Protein AF-A0AAV0IN76-F1 (afdb_monomer_lite)

Structure (mmCIF, N/CA/C/O backbone):
data_AF-A0AAV0IN76-F1
#
_entry.id   AF-A0AAV0IN76-F1
#
loop_
_atom_site.group_PDB
_atom_site.id
_atom_site.type_symbol
_atom_site.label_atom_id
_atom_site.label_alt_id
_atom_site.label_comp_id
_atom_site.label_asym_id
_atom_site.label_entity_id
_atom_site.label_seq_id
_atom_site.pdbx_PDB_ins_code
_atom_site.Cartn_x
_atom_site.Cartn_y
_atom_site.Cartn_z
_atom_site.occupancy
_atom_site.B_iso_or_equiv
_atom_site.auth_seq_id
_atom_site.auth_comp_id
_atom_site.auth_asym_id
_atom_site.auth_atom_id
_atom_site.pdbx_PDB_model_num
ATOM 1 N N . MET A 1 1 ? -46.481 -20.010 16.482 1.00 30.55 1 MET A N 1
ATOM 2 C CA . MET A 1 1 ? -46.962 -19.742 17.851 1.00 30.55 1 MET A CA 1
ATOM 3 C C . MET A 1 1 ? -46.309 -18.432 18.246 1.00 30.55 1 MET A C 1
ATOM 5 O O . MET A 1 1 ? -45.089 -18.358 18.225 1.00 30.55 1 MET A O 1
ATOM 9 N N . GLU A 1 2 ? -47.118 -17.384 18.354 1.00 28.52 2 GLU A N 1
ATOM 10 C CA . GLU A 1 2 ? -46.698 -15.980 18.422 1.00 28.52 2 GLU A CA 1
ATOM 11 C C . GLU A 1 2 ? -45.968 -15.682 19.738 1.00 28.52 2 GLU A C 1
ATOM 13 O O . GLU A 1 2 ? -46.457 -16.026 20.814 1.00 28.52 2 GLU A O 1
ATOM 18 N N . ALA A 1 3 ? -44.794 -15.053 19.652 1.00 28.95 3 ALA A N 1
ATOM 19 C CA . ALA A 1 3 ? -44.093 -14.533 20.817 1.00 28.95 3 ALA A CA 1
ATOM 20 C C . ALA A 1 3 ? -44.745 -13.203 21.227 1.00 28.95 3 ALA A C 1
ATOM 22 O O . ALA A 1 3 ? -44.627 -12.198 20.527 1.00 28.95 3 ALA A O 1
ATOM 23 N N . PHE A 1 4 ? -45.461 -13.228 22.351 1.00 30.02 4 PHE A N 1
ATOM 24 C CA . PHE A 1 4 ? -45.986 -12.047 23.029 1.00 30.02 4 PHE A CA 1
ATOM 25 C C . PHE A 1 4 ? -44.822 -11.211 23.575 1.00 30.02 4 PHE A C 1
ATOM 27 O O . PHE A 1 4 ? -44.157 -11.620 24.525 1.00 30.02 4 PHE A O 1
ATOM 34 N N . TRP A 1 5 ? -44.601 -10.030 23.003 1.00 34.09 5 TRP A N 1
ATOM 35 C CA . TRP A 1 5 ? -43.808 -8.979 23.633 1.00 34.09 5 TRP A CA 1
ATOM 36 C C . TRP A 1 5 ? -44.750 -8.126 24.485 1.00 34.09 5 TRP A C 1
ATOM 38 O O . TRP A 1 5 ? -45.697 -7.538 23.967 1.00 34.09 5 TRP A O 1
ATOM 48 N N . SER A 1 6 ? -44.537 -8.098 25.801 1.00 31.20 6 SER A N 1
ATOM 49 C CA . SER A 1 6 ? -45.240 -7.181 26.699 1.00 31.20 6 SER A CA 1
ATOM 50 C C . SER A 1 6 ? -44.710 -5.761 26.494 1.00 31.20 6 SER A C 1
ATOM 52 O O . SER A 1 6 ? -43.519 -5.516 26.681 1.00 31.20 6 SER A O 1
ATOM 54 N N . GLU A 1 7 ? -45.592 -4.834 26.121 1.00 37.47 7 GLU A N 1
ATOM 55 C CA . GLU A 1 7 ? -45.293 -3.405 26.002 1.00 37.47 7 GLU A CA 1
ATOM 56 C C . GLU A 1 7 ? -45.061 -2.781 27.388 1.00 37.47 7 GLU A C 1
ATOM 58 O O . GLU A 1 7 ? -46.003 -2.398 28.081 1.00 37.47 7 GLU A O 1
ATOM 63 N N . GLU A 1 8 ? -43.797 -2.633 27.786 1.00 39.56 8 GLU A N 1
ATOM 64 C CA . GLU A 1 8 ? -43.400 -1.603 28.747 1.00 39.56 8 GLU A CA 1
ATOM 65 C C . GLU A 1 8 ? -42.873 -0.381 27.986 1.00 39.56 8 GLU A C 1
ATOM 67 O O . GLU A 1 8 ? -41.968 -0.457 27.157 1.00 39.56 8 GLU A O 1
ATOM 72 N N . SER A 1 9 ? -43.501 0.762 28.257 1.00 44.84 9 SER A N 1
ATOM 73 C CA . SER A 1 9 ? -43.267 2.065 27.634 1.00 44.84 9 SER A CA 1
ATOM 74 C C . SER A 1 9 ? -41.841 2.586 27.888 1.00 44.84 9 SER A C 1
ATOM 76 O O . SER A 1 9 ? -41.602 3.353 28.823 1.00 44.84 9 SER A O 1
ATOM 78 N N . THR A 1 10 ? -40.897 2.248 27.013 1.00 43.47 10 THR A N 1
ATOM 79 C CA . THR A 1 10 ? -39.633 2.982 26.843 1.00 43.47 10 THR A CA 1
ATOM 80 C C . THR A 1 10 ? -39.818 4.066 25.785 1.00 43.47 10 THR A C 1
ATOM 82 O O . THR A 1 10 ? -40.339 3.774 24.712 1.00 43.47 10 THR A O 1
ATOM 85 N N . MET A 1 11 ? -39.400 5.308 26.068 1.00 43.19 11 MET A N 1
ATOM 86 C CA . MET A 1 11 ? -39.425 6.421 25.107 1.00 43.19 11 MET A CA 1
ATOM 87 C C . MET A 1 11 ? -38.859 5.976 23.749 1.00 43.19 11 MET A C 1
ATOM 89 O O . MET A 1 11 ? -37.666 5.710 23.625 1.00 43.19 11 MET A O 1
ATOM 93 N N . GLY A 1 12 ? -39.744 5.832 22.759 1.00 42.03 12 GLY A N 1
ATOM 94 C CA . GLY A 1 12 ? -39.443 5.155 21.504 1.00 42.03 12 GLY A CA 1
ATOM 95 C C . GLY A 1 12 ? -38.444 5.930 20.653 1.00 42.03 12 GLY A C 1
ATOM 96 O O . GLY A 1 12 ? -38.744 7.018 20.164 1.00 42.03 12 GLY A O 1
ATOM 97 N N . LEU A 1 13 ? -37.271 5.337 20.437 1.00 49.94 13 LEU A N 1
ATOM 98 C CA . LEU A 1 13 ? -36.417 5.651 19.296 1.00 49.94 13 LEU A CA 1
ATOM 99 C C . LEU A 1 13 ? -37.248 5.480 18.015 1.00 49.94 13 LEU A C 1
ATOM 101 O O . LEU A 1 13 ? -37.736 4.386 17.733 1.00 49.94 13 LEU A O 1
ATOM 105 N N . GLN A 1 14 ? -37.417 6.548 17.232 1.00 50.94 14 GLN A N 1
ATOM 106 C CA . GLN A 1 14 ? -37.968 6.424 15.883 1.00 50.94 14 GLN A CA 1
ATOM 107 C C . GLN A 1 14 ? -36.916 5.768 14.984 1.00 50.94 14 GLN A C 1
ATOM 109 O O . GLN A 1 14 ? -35.905 6.381 14.646 1.00 50.94 14 GLN A O 1
ATOM 114 N N . ILE A 1 15 ? -37.149 4.513 14.603 1.00 65.75 15 ILE A N 1
ATOM 115 C CA . ILE A 1 15 ? -36.321 3.806 13.622 1.00 65.75 15 ILE A CA 1
ATOM 116 C C . ILE A 1 15 ? -36.584 4.441 12.248 1.00 65.75 15 ILE A C 1
ATOM 118 O O . ILE A 1 15 ? -37.670 4.309 11.692 1.00 65.75 15 ILE A O 1
ATOM 122 N N . GLY A 1 16 ? -35.603 5.184 11.727 1.00 64.75 16 GLY A N 1
ATOM 123 C CA . GLY A 1 16 ? -35.732 6.011 10.519 1.00 64.75 16 GLY A CA 1
ATOM 124 C C . GLY A 1 16 ? -35.545 5.289 9.178 1.00 64.75 16 GLY A C 1
ATOM 125 O O . GLY A 1 16 ? -35.430 5.958 8.154 1.00 64.75 16 GLY A O 1
ATOM 126 N N . GLY A 1 17 ? -35.481 3.956 9.155 1.00 71.44 17 GLY A N 1
ATOM 127 C CA . GLY A 1 17 ? -35.305 3.180 7.926 1.00 71.44 17 GLY A CA 1
ATOM 128 C C . GLY A 1 17 ? -35.369 1.671 8.155 1.00 71.44 17 GLY A C 1
ATOM 129 O O . GLY A 1 17 ? -35.147 1.196 9.266 1.00 71.44 17 GLY A O 1
ATOM 130 N N . GLU A 1 18 ? -35.668 0.924 7.095 1.00 82.06 18 GLU A N 1
ATOM 131 C CA . GLU A 1 18 ? -35.684 -0.541 7.084 1.00 82.06 18 GLU A CA 1
ATOM 132 C C . GLU A 1 18 ? -34.513 -1.041 6.226 1.00 82.06 18 GLU A C 1
ATOM 134 O O . GLU A 1 18 ? -34.310 -0.561 5.109 1.00 82.06 18 GLU A O 1
ATOM 139 N N . ILE A 1 19 ? -33.711 -1.970 6.756 1.00 89.12 19 ILE A N 1
ATOM 140 C CA . ILE A 1 19 ? -32.648 -2.626 5.984 1.00 89.12 19 ILE A CA 1
ATOM 141 C C . ILE A 1 19 ? -33.274 -3.825 5.279 1.00 89.12 19 ILE A C 1
ATOM 143 O O . ILE A 1 19 ? -33.835 -4.706 5.929 1.00 89.12 19 ILE A O 1
ATOM 147 N N . GLU A 1 20 ? -33.163 -3.864 3.954 1.00 93.81 20 GLU A N 1
ATOM 148 C CA . GLU A 1 20 ? -33.700 -4.963 3.157 1.00 93.81 20 GLU A CA 1
ATOM 149 C C . GLU A 1 20 ? -33.034 -6.294 3.544 1.00 93.81 20 GLU A C 1
ATOM 151 O O . GLU A 1 20 ? -31.812 -6.374 3.708 1.00 93.81 20 GLU A O 1
ATOM 156 N N . LYS A 1 21 ? -33.844 -7.348 3.673 1.00 94.94 21 LYS A N 1
ATOM 157 C CA . LYS A 1 21 ? -33.399 -8.712 3.964 1.00 94.94 21 LYS A CA 1
ATOM 158 C C . LYS A 1 21 ? -33.690 -9.611 2.767 1.00 94.94 21 LYS A C 1
ATOM 160 O O . LYS A 1 21 ? -34.834 -9.686 2.327 1.00 94.94 21 LYS A O 1
ATOM 165 N N . VAL A 1 22 ? -32.665 -10.281 2.246 1.00 96.44 22 VAL A N 1
ATOM 166 C CA . VAL A 1 22 ? -32.731 -11.051 0.994 1.00 96.44 22 VAL A CA 1
ATOM 167 C C . VAL A 1 22 ? -32.133 -12.442 1.191 1.00 96.44 22 VAL A C 1
ATOM 169 O O . VAL A 1 22 ? -31.092 -12.594 1.828 1.00 96.44 22 VAL A O 1
ATOM 172 N N . ASP A 1 23 ? -32.773 -13.459 0.613 1.00 96.38 23 ASP A N 1
ATOM 173 C CA . ASP A 1 23 ? -32.200 -14.802 0.509 1.00 96.38 23 ASP A CA 1
ATOM 174 C C . ASP A 1 23 ? -31.055 -14.799 -0.510 1.00 96.38 23 ASP A C 1
ATOM 176 O O . ASP A 1 23 ? -31.267 -14.631 -1.712 1.00 96.38 23 ASP A O 1
ATOM 180 N N . GLY A 1 24 ? -29.828 -14.975 -0.028 1.00 94.75 24 GLY A N 1
ATOM 181 C CA . GLY A 1 24 ? -28.634 -14.956 -0.859 1.00 94.75 24 GLY A CA 1
ATOM 182 C C . GLY A 1 24 ? -28.560 -16.125 -1.840 1.00 94.75 24 GLY A C 1
ATOM 183 O O . GLY A 1 24 ? -27.883 -15.999 -2.854 1.00 94.75 24 GLY A O 1
ATOM 184 N N . ASN A 1 25 ? -29.303 -17.218 -1.622 1.00 95.00 25 ASN A N 1
ATOM 185 C CA . ASN A 1 25 ? -29.418 -18.292 -2.618 1.00 95.00 25 ASN A CA 1
ATOM 186 C C . ASN A 1 25 ? -30.222 -17.868 -3.857 1.00 95.00 25 ASN A C 1
ATOM 188 O O . ASN A 1 25 ? -30.144 -18.520 -4.898 1.00 95.00 25 ASN A O 1
ATOM 192 N N . GLN A 1 26 ? -30.999 -16.789 -3.748 1.00 96.06 26 GLN A N 1
ATOM 193 C CA . GLN A 1 26 ? -31.819 -16.230 -4.824 1.00 96.06 26 GLN A CA 1
ATOM 194 C C . GLN A 1 26 ? -31.227 -14.938 -5.403 1.00 96.06 26 GLN A C 1
ATOM 196 O O . GLN A 1 26 ? -31.826 -14.354 -6.302 1.00 96.06 26 GLN A O 1
ATOM 201 N N . LEU A 1 27 ? -30.071 -14.489 -4.901 1.00 95.88 27 LEU A N 1
ATOM 202 C CA . LEU A 1 27 ? -29.413 -13.253 -5.314 1.00 95.88 27 LEU A CA 1
ATOM 203 C C . LEU A 1 27 ? -28.121 -13.578 -6.066 1.00 95.88 27 LEU A C 1
ATOM 205 O O . LEU A 1 27 ? -27.171 -14.109 -5.489 1.00 95.88 27 LEU A O 1
ATOM 209 N N . SER A 1 28 ? -28.049 -13.233 -7.351 1.00 96.44 28 SER A N 1
ATOM 210 C CA . SER A 1 28 ? -26.796 -13.382 -8.092 1.00 96.44 28 SER A CA 1
ATOM 211 C C . SER A 1 28 ? -25.753 -12.348 -7.649 1.00 96.44 28 SER A C 1
ATOM 213 O O . SER A 1 28 ? -26.083 -11.252 -7.191 1.00 96.44 28 SER A O 1
ATOM 215 N N . TYR A 1 29 ? -24.467 -12.664 -7.836 1.00 93.19 29 TYR A N 1
ATOM 216 C CA . TYR A 1 29 ? -23.378 -11.731 -7.520 1.00 93.19 29 TYR A CA 1
ATOM 217 C C . TYR A 1 29 ? -23.506 -10.396 -8.272 1.00 93.19 29 TYR A C 1
ATOM 219 O O . TYR A 1 29 ? -23.268 -9.343 -7.687 1.00 93.19 29 TYR A O 1
ATOM 227 N N . ASN A 1 30 ? -23.914 -10.426 -9.546 1.00 95.75 30 ASN A N 1
ATOM 228 C CA . ASN A 1 30 ? -24.085 -9.210 -10.346 1.00 95.75 30 ASN A CA 1
ATOM 229 C C . ASN A 1 30 ? -25.217 -8.334 -9.796 1.00 95.75 30 ASN A C 1
ATOM 231 O O . ASN A 1 30 ? -25.031 -7.132 -9.630 1.00 95.75 30 ASN A O 1
ATOM 235 N N . GLU A 1 31 ? -26.355 -8.933 -9.435 1.00 96.88 31 GLU A N 1
ATOM 236 C CA . GLU A 1 31 ? -27.455 -8.200 -8.797 1.00 96.88 31 GLU A CA 1
ATOM 237 C C . GLU A 1 31 ? -27.029 -7.614 -7.450 1.00 96.88 31 GLU A C 1
ATOM 239 O O . GLU A 1 31 ? -27.343 -6.461 -7.153 1.00 96.88 31 GLU A O 1
ATOM 244 N N . PHE A 1 32 ? -26.270 -8.369 -6.648 1.00 96.31 32 PHE A N 1
ATOM 245 C CA . PHE A 1 32 ? -25.704 -7.864 -5.400 1.00 96.31 32 PHE A CA 1
ATOM 246 C C . PHE A 1 32 ? -24.779 -6.660 -5.641 1.00 96.31 32 PHE A C 1
ATOM 248 O O . PHE A 1 32 ? -24.902 -5.628 -4.971 1.00 96.31 32 PHE A O 1
ATOM 255 N N . ALA A 1 33 ? -23.875 -6.779 -6.617 1.00 93.19 33 ALA A N 1
ATOM 256 C CA . ALA A 1 33 ? -22.903 -5.751 -6.950 1.00 93.19 33 ALA A CA 1
ATOM 257 C C . ALA A 1 33 ? -23.584 -4.456 -7.422 1.00 93.19 33 ALA A C 1
ATOM 259 O O . ALA A 1 33 ? -23.239 -3.370 -6.959 1.00 93.19 33 ALA A O 1
ATOM 260 N N . GLU A 1 34 ? -24.586 -4.558 -8.293 1.00 93.81 34 GLU A N 1
ATOM 261 C CA . GLU A 1 34 ? -25.297 -3.404 -8.851 1.00 93.81 34 GLU A CA 1
ATOM 262 C C . GLU A 1 34 ? -26.276 -2.760 -7.857 1.00 93.81 34 GLU A C 1
ATOM 264 O O . GLU A 1 34 ? -26.402 -1.530 -7.806 1.00 93.81 34 GLU A O 1
ATOM 269 N N . LYS A 1 35 ? -26.996 -3.569 -7.067 1.00 94.44 35 LYS A N 1
ATOM 270 C CA . LYS A 1 35 ? -28.055 -3.077 -6.174 1.00 94.44 35 LYS A CA 1
ATOM 271 C C . LYS A 1 35 ? -27.512 -2.554 -4.846 1.00 94.44 35 LYS A C 1
ATOM 273 O O . LYS A 1 35 ? -28.038 -1.550 -4.364 1.00 94.44 35 LYS A O 1
ATOM 278 N N . TYR A 1 36 ? -26.481 -3.191 -4.286 1.00 93.38 36 TYR A N 1
ATOM 279 C CA . TYR A 1 36 ? -25.986 -2.888 -2.938 1.00 93.38 36 TYR A CA 1
ATOM 280 C C . TYR A 1 36 ? -24.558 -2.351 -2.940 1.00 93.38 36 TYR A C 1
ATOM 282 O O . TYR A 1 36 ? -24.332 -1.256 -2.427 1.00 93.38 36 TYR A O 1
ATOM 290 N N . LEU A 1 37 ? -23.606 -3.064 -3.553 1.00 89.38 37 LEU A N 1
ATOM 291 C CA . LEU A 1 37 ? -22.183 -2.710 -3.460 1.00 89.38 37 LEU A CA 1
ATOM 292 C C . LEU A 1 37 ? -21.873 -1.369 -4.141 1.00 89.38 37 LEU A C 1
ATOM 294 O O . LEU A 1 37 ? -21.322 -0.471 -3.512 1.00 89.38 37 LEU A O 1
ATOM 298 N N . ALA A 1 38 ? -22.277 -1.202 -5.402 1.00 82.50 38 ALA A N 1
ATOM 299 C CA . ALA A 1 38 ? -22.022 0.010 -6.182 1.00 82.50 38 ALA A CA 1
ATOM 300 C C . ALA A 1 38 ? -22.727 1.250 -5.610 1.00 82.50 38 ALA A C 1
ATOM 302 O O . ALA A 1 38 ? -22.258 2.371 -5.792 1.00 82.50 38 ALA A O 1
ATOM 303 N N . LYS A 1 39 ? -23.854 1.052 -4.917 1.00 88.94 39 LYS A N 1
ATOM 304 C CA . LYS A 1 39 ? -24.647 2.128 -4.303 1.00 88.94 39 LYS A CA 1
ATOM 305 C C . LYS A 1 39 ? -24.296 2.376 -2.838 1.00 88.94 39 LYS A C 1
ATOM 307 O O . LYS A 1 39 ? -24.823 3.317 -2.253 1.00 88.94 39 LYS A O 1
ATOM 312 N N . ASN A 1 40 ? -23.425 1.548 -2.262 1.00 86.94 40 ASN A N 1
ATOM 313 C CA . ASN A 1 40 ? -23.076 1.555 -0.847 1.00 86.94 40 ASN A CA 1
ATOM 314 C C . ASN A 1 40 ? -24.309 1.459 0.079 1.00 86.94 40 ASN A C 1
ATOM 316 O O . ASN A 1 40 ? -24.445 2.215 1.041 1.00 86.94 40 ASN A O 1
ATOM 320 N N . PHE A 1 41 ? -25.243 0.556 -0.241 1.00 89.38 41 PHE A N 1
ATOM 321 C CA . PHE A 1 41 ? -26.458 0.326 0.549 1.00 89.38 41 PHE A CA 1
ATOM 322 C C . PHE A 1 41 ? -26.353 -0.930 1.424 1.00 89.38 41 PHE A C 1
ATOM 324 O O . PHE A 1 41 ? -25.874 -1.962 0.948 1.00 89.38 41 PHE A O 1
ATOM 331 N N . PRO A 1 42 ? -26.831 -0.879 2.684 1.00 91.62 42 PRO A N 1
ATOM 332 C CA . PRO A 1 42 ? -26.834 -2.041 3.562 1.00 91.62 42 PRO A CA 1
ATOM 333 C C . PRO A 1 42 ? -27.885 -3.069 3.124 1.00 91.62 42 PRO A C 1
ATOM 335 O O . PRO A 1 42 ? -28.972 -2.713 2.669 1.00 91.62 42 PRO A O 1
ATOM 338 N N . VAL A 1 43 ? -27.572 -4.349 3.322 1.00 94.00 43 VAL A N 1
ATOM 339 C CA . VAL A 1 43 ? -28.480 -5.481 3.094 1.00 94.00 43 VAL A CA 1
ATOM 340 C C . VAL A 1 43 ? -28.178 -6.597 4.091 1.00 94.00 43 VAL A C 1
ATOM 342 O O . VAL A 1 43 ? -27.018 -6.833 4.431 1.00 94.00 43 VAL A O 1
ATOM 345 N N . VAL A 1 44 ? -29.214 -7.292 4.561 1.00 94.31 44 VAL A N 1
ATOM 346 C CA . VAL A 1 44 ? -29.081 -8.516 5.362 1.00 94.31 44 VAL A CA 1
ATOM 347 C C . VAL A 1 44 ? -29.251 -9.724 4.446 1.00 94.31 44 VAL A C 1
ATOM 349 O O . VAL A 1 44 ? -30.339 -9.956 3.922 1.00 94.31 44 VAL A O 1
ATOM 352 N N . LEU A 1 45 ? -28.190 -10.511 4.268 1.00 94.94 45 LEU A N 1
ATOM 353 C CA . LEU A 1 45 ? -28.239 -11.752 3.490 1.00 94.94 45 LEU A CA 1
ATOM 354 C C . LEU A 1 45 ? -28.582 -12.948 4.387 1.00 94.94 45 LEU A C 1
ATOM 356 O O . LEU A 1 45 ? -27.992 -13.121 5.453 1.00 94.94 45 LEU A O 1
ATOM 360 N N . THR A 1 46 ? -29.515 -13.786 3.942 1.00 93.88 46 THR A N 1
ATOM 361 C CA . THR A 1 46 ? -29.851 -15.078 4.569 1.00 93.88 46 THR A CA 1
ATOM 362 C C . THR A 1 46 ? -29.555 -16.254 3.643 1.00 93.88 46 THR A C 1
ATOM 364 O O . THR A 1 46 ? -29.208 -16.050 2.485 1.00 93.88 46 THR A O 1
ATOM 367 N N . GLY A 1 47 ? -29.676 -17.489 4.136 1.00 92.81 47 GLY A N 1
ATOM 368 C CA . GLY A 1 47 ? -29.651 -18.706 3.315 1.00 92.81 47 GLY A CA 1
ATOM 369 C C . GLY A 1 47 ? -28.261 -19.199 2.900 1.00 92.81 47 GLY A C 1
ATOM 370 O O . GLY A 1 47 ? -28.083 -20.387 2.656 1.00 92.81 47 GLY A O 1
ATOM 371 N N . LEU A 1 48 ? -27.254 -18.322 2.842 1.00 93.00 48 LEU A N 1
ATOM 372 C CA . LEU A 1 48 ? -25.901 -18.683 2.388 1.00 93.00 48 LEU A CA 1
ATOM 373 C C . LEU A 1 48 ? -25.076 -19.445 3.435 1.00 93.00 48 LEU A C 1
ATOM 375 O O . LEU A 1 48 ? -24.124 -20.142 3.084 1.00 93.00 48 LEU A O 1
ATOM 379 N N . MET A 1 49 ? -25.397 -19.276 4.719 1.00 91.06 49 MET A N 1
ATOM 380 C CA . MET A 1 49 ? -24.604 -19.809 5.832 1.00 91.06 49 MET A CA 1
ATOM 381 C C . MET A 1 49 ? -25.293 -20.963 6.568 1.00 91.06 49 MET A C 1
ATOM 383 O O . MET A 1 49 ? -24.724 -21.485 7.520 1.00 91.06 49 MET A O 1
ATOM 387 N N . ASP A 1 50 ? -26.482 -21.393 6.137 1.00 88.81 50 ASP A N 1
ATOM 388 C CA . ASP A 1 50 ? -27.323 -22.354 6.871 1.00 88.81 50 ASP A CA 1
ATOM 389 C C . ASP A 1 50 ? -26.609 -23.698 7.128 1.00 88.81 50 ASP A C 1
ATOM 391 O O . ASP A 1 50 ? -26.801 -24.349 8.159 1.00 88.81 50 ASP A O 1
ATOM 395 N N . ASP A 1 51 ? -25.714 -24.091 6.218 1.00 90.38 51 ASP A N 1
ATOM 396 C CA . ASP A 1 51 ? -24.925 -25.318 6.334 1.00 90.38 51 ASP A CA 1
ATOM 397 C C . ASP A 1 51 ? -23.626 -25.170 7.135 1.00 90.38 51 ASP A C 1
ATOM 399 O O . ASP A 1 51 ? -22.959 -26.174 7.419 1.00 90.38 51 ASP A O 1
ATOM 403 N N . TRP A 1 52 ? -23.254 -23.952 7.536 1.00 90.62 52 TRP A N 1
ATOM 404 C CA . TRP A 1 52 ? -22.023 -23.712 8.279 1.00 90.62 52 TRP A CA 1
ATOM 405 C C . TRP A 1 52 ? -22.076 -24.407 9.637 1.00 90.62 52 TRP A C 1
ATOM 407 O O . TRP A 1 52 ? -23.064 -24.343 10.370 1.00 90.62 52 TRP A O 1
ATOM 417 N N . ARG A 1 53 ? -20.956 -25.025 10.029 1.00 89.94 53 ARG A N 1
ATOM 418 C CA . ARG A 1 53 ? -20.829 -25.635 11.363 1.00 89.94 53 ARG A CA 1
ATOM 419 C C . ARG A 1 53 ? -21.083 -24.623 12.477 1.00 89.94 53 ARG A C 1
ATOM 421 O O . ARG A 1 53 ? -21.633 -25.004 13.498 1.00 89.94 53 ARG A O 1
ATOM 428 N N . ALA A 1 54 ? -20.731 -23.352 12.273 1.00 88.94 54 ALA A N 1
ATOM 429 C CA . ALA A 1 54 ? -21.002 -22.273 13.221 1.00 88.94 54 ALA A CA 1
ATOM 430 C C . ALA A 1 54 ? -22.499 -22.144 13.553 1.00 88.94 54 ALA A C 1
ATOM 432 O O . ALA A 1 54 ? -22.857 -22.063 14.724 1.00 88.94 54 ALA A O 1
ATOM 433 N N . CYS A 1 55 ? -23.378 -22.238 12.551 1.00 89.75 55 CYS A N 1
ATOM 434 C CA . CYS A 1 55 ? -24.831 -22.166 12.731 1.00 89.75 55 CYS A CA 1
ATOM 435 C C . CYS A 1 55 ? -25.420 -23.380 13.470 1.00 89.75 55 CYS A C 1
ATOM 437 O O . CYS A 1 55 ? -26.557 -23.316 13.922 1.00 89.75 55 CYS A O 1
ATOM 439 N N . LYS A 1 56 ? -24.654 -24.472 13.605 1.00 88.56 56 LYS A N 1
ATOM 440 C CA . LYS A 1 56 ? -25.059 -25.707 14.303 1.00 88.56 56 LYS A CA 1
ATOM 441 C C . LYS A 1 56 ? -24.399 -25.848 15.676 1.00 88.56 56 LYS A C 1
ATOM 443 O O . LYS A 1 56 ? -25.015 -26.331 16.615 1.00 88.56 56 LYS A O 1
ATOM 448 N N . ASN A 1 57 ? -23.138 -25.439 15.787 1.00 91.81 57 ASN A N 1
ATOM 449 C CA . ASN A 1 57 ? -22.317 -25.650 16.974 1.00 91.81 57 ASN A CA 1
ATOM 450 C C . ASN A 1 57 ? -22.321 -24.441 17.912 1.00 91.81 57 ASN A C 1
ATOM 452 O O . ASN A 1 57 ? -22.246 -24.622 19.120 1.00 91.81 57 ASN A O 1
ATOM 456 N N . TRP A 1 58 ? -22.352 -23.215 17.377 1.00 92.00 58 TRP A N 1
ATOM 457 C CA . TRP A 1 58 ? -22.139 -21.990 18.165 1.00 92.00 58 TRP A CA 1
ATOM 458 C C . TRP A 1 58 ? -23.439 -21.328 18.611 1.00 92.00 58 TRP A C 1
ATOM 460 O O . TRP A 1 58 ? -23.397 -20.384 19.397 1.00 92.00 58 TRP A O 1
ATOM 470 N N . VAL A 1 59 ? -24.578 -21.810 18.118 1.00 92.50 59 VAL A N 1
ATOM 471 C CA . VAL A 1 59 ? -25.904 -21.251 18.379 1.00 92.50 59 VAL A CA 1
ATOM 472 C C . VAL A 1 59 ? -26.824 -22.372 18.864 1.00 92.50 59 VAL A C 1
ATOM 474 O O . VAL A 1 59 ? -26.744 -23.496 18.374 1.00 92.50 59 VAL A O 1
ATOM 477 N N . THR A 1 60 ? -27.656 -22.087 19.857 1.00 91.12 60 THR A N 1
ATOM 478 C CA . THR A 1 60 ? -28.703 -22.976 20.375 1.00 91.12 60 THR A CA 1
ATOM 479 C C . THR A 1 60 ? -29.989 -22.859 19.550 1.00 91.12 60 THR A C 1
ATOM 481 O O . THR A 1 60 ? -30.148 -21.940 18.749 1.00 91.12 60 THR A O 1
ATOM 484 N N . GLU A 1 61 ? -30.948 -23.767 19.755 1.00 88.00 61 GLU A N 1
ATOM 485 C CA . GLU A 1 61 ? -32.231 -23.752 19.025 1.00 88.00 61 GLU A CA 1
ATOM 486 C C . GLU A 1 61 ? -33.046 -22.459 19.231 1.00 88.00 61 GLU A C 1
ATOM 488 O O . GLU A 1 61 ? -33.813 -22.068 18.354 1.00 88.00 61 GLU A O 1
ATOM 493 N N . ASP A 1 62 ? -32.860 -21.760 20.356 1.00 88.94 62 ASP A N 1
ATOM 494 C CA . ASP A 1 62 ? -33.489 -20.466 20.656 1.00 88.94 62 ASP A CA 1
ATOM 495 C C . ASP A 1 62 ? -32.691 -19.252 20.136 1.00 88.94 62 ASP A C 1
ATOM 497 O O . ASP A 1 62 ? -33.026 -18.107 20.445 1.00 88.94 62 ASP A O 1
ATOM 501 N N . GLY A 1 63 ? -31.645 -19.482 19.336 1.00 86.88 63 GLY A N 1
ATOM 502 C CA . GLY A 1 63 ? -30.851 -18.431 18.698 1.00 86.88 63 GLY A CA 1
ATOM 503 C C . GLY A 1 63 ? -29.820 -17.768 19.614 1.00 86.88 63 GLY A C 1
ATOM 504 O O . GLY A 1 63 ? -29.273 -16.724 19.256 1.00 86.88 63 GLY A O 1
ATOM 505 N N . ARG A 1 64 ? -29.550 -18.338 20.794 1.00 89.75 64 ARG A N 1
ATOM 506 C CA . ARG A 1 64 ? -28.547 -17.825 21.738 1.00 89.75 64 ARG A CA 1
ATOM 507 C C . ARG A 1 64 ? -27.171 -18.448 21.488 1.00 89.75 64 ARG A C 1
ATOM 509 O O . ARG A 1 64 ? -27.074 -19.499 20.861 1.00 89.75 64 ARG A O 1
ATOM 516 N N . PRO A 1 65 ? -26.084 -17.835 21.981 1.00 91.25 65 PRO A N 1
ATOM 517 C CA . PRO A 1 65 ? -24.771 -18.465 21.938 1.00 91.25 65 PRO A CA 1
ATOM 518 C C . PRO A 1 65 ? -24.757 -19.801 22.697 1.00 91.25 65 PRO A C 1
ATOM 520 O O . PRO A 1 65 ? -25.187 -19.877 23.848 1.00 91.25 65 PRO A O 1
ATOM 523 N N . ASN A 1 66 ? -24.209 -20.846 22.080 1.00 93.94 66 ASN A N 1
ATOM 524 C CA . ASN A 1 66 ? -24.021 -22.152 22.707 1.00 93.94 66 ASN A CA 1
ATOM 525 C C . ASN A 1 66 ? -22.775 -22.147 23.608 1.00 93.94 66 ASN A C 1
ATOM 527 O O . ASN A 1 66 ? -21.691 -22.587 23.219 1.00 93.94 66 ASN A O 1
ATOM 531 N N . LEU A 1 67 ? -22.926 -21.620 24.823 1.00 93.06 67 LEU A N 1
ATOM 532 C CA . LEU A 1 67 ? -21.827 -21.494 25.786 1.00 93.06 67 LEU A CA 1
ATOM 533 C C . LEU A 1 67 ? -21.248 -22.847 26.216 1.00 93.06 67 LEU A C 1
ATOM 535 O O . LEU A 1 67 ? -20.055 -22.931 26.489 1.00 93.06 67 LEU A O 1
ATOM 539 N N . GLU A 1 68 ? -22.053 -23.911 26.235 1.00 92.75 68 GLU A N 1
ATOM 540 C CA . GLU A 1 68 ? -21.578 -25.262 26.553 1.00 92.75 68 GLU A CA 1
ATOM 541 C C . GLU A 1 68 ? -20.569 -25.755 25.512 1.00 92.75 68 GLU A C 1
ATOM 543 O O . GLU A 1 68 ? -19.513 -26.278 25.876 1.00 92.75 68 GLU A O 1
ATOM 548 N N . PHE A 1 69 ? -20.838 -25.521 24.222 1.00 93.12 69 PHE A N 1
ATOM 549 C CA . PHE A 1 69 ? -19.890 -25.840 23.156 1.00 93.12 69 PHE A CA 1
ATOM 550 C C . PHE A 1 69 ? -18.560 -25.105 23.358 1.00 93.12 69 PHE A C 1
ATOM 552 O O . PHE A 1 69 ? -17.501 -25.737 23.307 1.00 93.12 69 PHE A O 1
ATOM 559 N N . PHE A 1 70 ? -18.604 -23.796 23.628 1.00 91.69 70 PHE A N 1
ATOM 560 C CA . PHE A 1 70 ? -17.396 -22.994 23.834 1.00 91.69 70 PHE A CA 1
ATOM 561 C C . PHE A 1 70 ? -16.624 -23.407 25.087 1.00 91.69 70 PHE A C 1
ATOM 563 O O . PHE A 1 70 ? -15.407 -23.557 25.024 1.00 91.69 70 PHE A O 1
ATOM 570 N N . SER A 1 71 ? -17.318 -23.652 26.196 1.00 91.12 71 SER A N 1
ATOM 571 C CA . SER A 1 71 ? -16.692 -24.099 27.441 1.00 91.12 71 SER A CA 1
ATOM 572 C C . SER A 1 71 ? -16.046 -25.480 27.278 1.00 91.12 71 SER A C 1
ATOM 574 O O . SER A 1 71 ? -14.898 -25.683 27.655 1.00 91.12 71 SER A O 1
ATOM 576 N N . THR A 1 72 ? -16.719 -26.411 26.596 1.00 92.44 72 THR A N 1
ATOM 577 C CA . THR A 1 72 ? -16.202 -27.773 26.376 1.00 92.44 72 THR A CA 1
ATOM 578 C C . THR A 1 72 ? -14.936 -27.800 25.518 1.00 92.44 72 THR A C 1
ATOM 580 O O . THR A 1 72 ? -14.028 -28.583 25.785 1.00 92.44 72 THR A O 1
ATOM 583 N N . HIS A 1 73 ? -14.870 -26.972 24.473 1.00 90.25 73 HIS A N 1
ATOM 584 C CA . HIS A 1 73 ? -13.800 -27.060 23.471 1.00 90.25 73 HIS A CA 1
ATOM 585 C C . HIS A 1 73 ? -12.703 -26.005 23.650 1.00 90.25 73 HIS A C 1
ATOM 587 O O . HIS A 1 73 ? -11.584 -26.215 23.189 1.00 90.25 73 HIS A O 1
ATOM 593 N N . PHE A 1 74 ? -13.008 -24.878 24.298 1.00 91.12 74 PHE A N 1
ATOM 594 C CA . PHE A 1 74 ? -12.136 -23.703 24.322 1.00 91.12 74 PHE A CA 1
ATOM 595 C C . PHE A 1 74 ? -11.960 -23.082 25.709 1.00 91.12 74 PHE A C 1
ATOM 597 O O . PHE A 1 74 ? -11.374 -22.007 25.772 1.00 91.12 74 PHE A O 1
ATOM 604 N N . ALA A 1 75 ? -12.400 -23.732 26.796 1.00 92.50 75 ALA A N 1
ATOM 605 C CA . ALA A 1 75 ? -12.301 -23.224 28.173 1.00 92.50 75 ALA A CA 1
ATOM 606 C C . ALA A 1 75 ? -10.964 -22.536 28.494 1.00 92.50 75 ALA A C 1
ATOM 608 O O . ALA A 1 75 ? -10.967 -21.401 28.962 1.00 92.50 75 ALA A O 1
ATOM 609 N N . GLU A 1 76 ? -9.844 -23.194 28.182 1.00 92.31 76 GLU A N 1
ATOM 610 C CA . GLU A 1 76 ? -8.485 -22.732 28.503 1.00 92.31 76 GLU A CA 1
ATOM 611 C C . GLU A 1 76 ? -7.940 -21.665 27.540 1.00 92.31 76 GLU A C 1
ATOM 613 O O . GLU A 1 76 ? -6.845 -21.143 27.746 1.00 92.31 76 GLU A O 1
ATOM 618 N N . SER A 1 77 ? -8.671 -21.327 26.471 1.00 90.75 77 SER A N 1
ATOM 619 C CA . SER A 1 77 ? -8.226 -20.303 25.524 1.00 90.75 77 SER A CA 1
ATOM 620 C C . SER A 1 77 ? -8.154 -18.952 26.222 1.00 90.75 77 SER A C 1
ATOM 622 O O . SER A 1 77 ? -9.150 -18.457 26.749 1.00 90.75 77 SER A O 1
ATOM 624 N N . THR A 1 78 ? -6.974 -18.343 26.203 1.00 91.50 78 THR A N 1
ATOM 625 C CA . THR A 1 78 ? -6.769 -16.988 26.710 1.00 91.50 78 THR A CA 1
ATOM 626 C C . THR A 1 78 ? -7.312 -15.969 25.712 1.00 91.50 78 THR A C 1
ATOM 628 O O . THR A 1 78 ? -6.981 -16.005 24.525 1.00 91.50 78 THR A O 1
ATOM 631 N N . VAL A 1 79 ? -8.152 -15.059 26.196 1.00 90.62 79 VAL A N 1
ATOM 632 C CA . VAL A 1 79 ? -8.857 -14.054 25.404 1.00 90.62 79 VAL A CA 1
ATOM 633 C C . VAL A 1 79 ? -8.749 -12.669 26.031 1.00 90.62 79 VAL A C 1
ATOM 635 O O . VAL A 1 79 ? -8.581 -12.521 27.241 1.00 90.62 79 VAL A O 1
ATOM 638 N N . GLN A 1 80 ? -8.869 -11.645 25.187 1.00 92.12 80 GLN A N 1
ATOM 639 C CA . GLN A 1 80 ? -8.917 -10.245 25.596 1.00 92.12 80 GLN A CA 1
ATOM 640 C C . GLN A 1 80 ? -10.379 -9.793 25.634 1.00 92.12 80 GLN A C 1
ATOM 642 O O . GLN A 1 80 ? -11.077 -9.821 24.621 1.00 92.12 80 GLN A O 1
ATOM 647 N N . VAL A 1 81 ? -10.847 -9.395 26.812 1.00 91.44 81 VAL A N 1
ATOM 648 C CA . VAL A 1 81 ? -12.229 -8.978 27.060 1.00 91.44 81 VAL A CA 1
ATOM 649 C C . VAL A 1 81 ? -12.237 -7.493 27.394 1.00 91.44 81 VAL A C 1
ATOM 651 O O . VAL A 1 81 ? -11.413 -7.011 28.170 1.00 91.44 81 VAL A O 1
ATOM 654 N N . ALA A 1 82 ? -13.160 -6.752 26.793 1.00 91.06 82 ALA A N 1
ATOM 655 C CA . ALA A 1 82 ? -13.375 -5.350 27.101 1.00 91.06 82 ALA A CA 1
ATOM 656 C C . ALA A 1 82 ? -14.294 -5.204 28.319 1.00 91.06 82 ALA A C 1
ATOM 658 O O . ALA A 1 82 ? -15.387 -5.769 28.353 1.00 91.06 82 ALA A O 1
ATOM 659 N N . ASP A 1 83 ? -13.856 -4.421 29.300 1.00 89.69 83 ASP A N 1
ATOM 660 C CA . ASP A 1 83 ? -14.698 -3.913 30.381 1.00 89.69 83 ASP A CA 1
ATOM 661 C C . ASP A 1 83 ? -15.375 -2.625 29.899 1.00 89.69 83 ASP A C 1
ATOM 663 O O . ASP A 1 83 ? -14.798 -1.537 29.958 1.00 89.69 83 ASP A O 1
ATOM 667 N N . CYS A 1 84 ? -16.617 -2.743 29.424 1.00 87.31 84 CYS A N 1
ATOM 668 C CA . CYS A 1 84 ? -17.369 -1.617 28.873 1.00 87.31 84 CYS A CA 1
ATOM 669 C C . CYS A 1 84 ? -17.752 -0.565 29.929 1.00 87.31 84 CYS A C 1
ATOM 671 O O . CYS A 1 84 ? -18.177 0.531 29.564 1.00 87.31 84 CYS A O 1
ATOM 673 N N . GLY A 1 85 ? -17.627 -0.885 31.222 1.00 85.25 85 GLY A N 1
ATOM 674 C CA . GLY A 1 85 ? -17.877 0.040 32.328 1.00 85.25 85 GLY A CA 1
ATOM 675 C C . GLY A 1 85 ? -16.670 0.914 32.678 1.00 85.25 85 GLY A C 1
ATOM 676 O O . GLY A 1 85 ? -16.843 1.973 33.284 1.00 85.25 85 GLY A O 1
ATOM 677 N N . THR A 1 86 ? -15.463 0.510 32.274 1.00 84.00 86 THR A N 1
ATOM 678 C CA . THR A 1 86 ? -14.219 1.212 32.603 1.00 84.00 86 THR A CA 1
ATOM 679 C C . THR A 1 86 ? -13.574 1.795 31.356 1.00 84.00 86 THR A C 1
ATOM 681 O O . THR A 1 86 ? -13.083 1.079 30.486 1.00 84.00 86 THR A O 1
ATOM 684 N N . ARG A 1 87 ? -13.506 3.125 31.292 1.00 85.06 87 ARG A N 1
ATOM 685 C CA . ARG A 1 87 ? -12.757 3.824 30.246 1.00 85.06 87 ARG A CA 1
ATOM 686 C C . ARG A 1 87 ? -11.256 3.782 30.538 1.00 85.06 87 ARG A C 1
ATOM 688 O O . ARG A 1 87 ? -10.832 4.120 31.640 1.00 85.06 87 ARG A O 1
ATOM 695 N N . GLU A 1 88 ? -10.464 3.447 29.528 1.00 80.06 88 GLU A N 1
ATOM 696 C CA . GLU A 1 88 ? -9.002 3.480 29.548 1.00 80.06 88 GLU A CA 1
ATOM 697 C C . GLU A 1 88 ? -8.526 4.272 28.321 1.00 80.06 88 GLU A C 1
ATOM 699 O O . GLU A 1 88 ? -8.647 3.835 27.178 1.00 80.06 88 GLU A O 1
ATOM 704 N N . PHE A 1 89 ? -8.052 5.500 28.553 1.00 83.19 89 PHE A N 1
ATOM 705 C CA . PHE A 1 89 ? -7.765 6.491 27.506 1.00 83.19 89 PHE A CA 1
ATOM 706 C C . PHE A 1 89 ? -8.982 6.810 26.608 1.00 83.19 89 PHE A C 1
ATO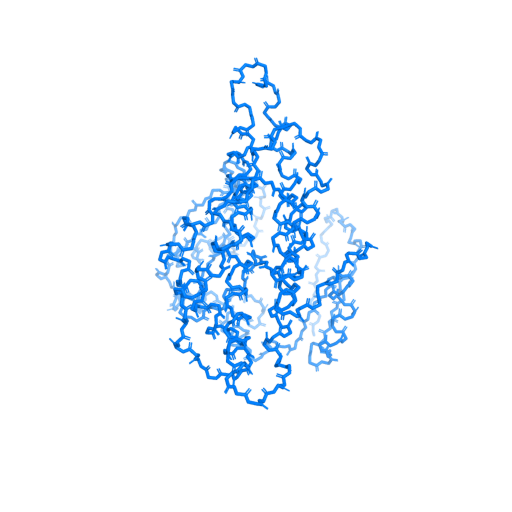M 708 O O . PHE A 1 89 ? -9.979 7.374 27.076 1.00 83.19 89 PHE A O 1
ATOM 715 N N . THR A 1 90 ? -8.894 6.524 25.306 1.00 77.62 90 THR A N 1
ATOM 716 C CA . THR A 1 90 ? -9.951 6.715 24.299 1.00 77.62 90 THR A CA 1
ATOM 717 C C . THR A 1 90 ? -10.771 5.445 24.040 1.00 77.62 90 THR A C 1
ATOM 719 O O . THR A 1 90 ? -11.714 5.507 23.257 1.00 77.62 90 THR A O 1
ATOM 722 N N . ASP A 1 91 ? -10.468 4.332 24.719 1.00 81.50 91 ASP A N 1
ATOM 723 C CA . ASP A 1 91 ? -11.134 3.029 24.568 1.00 81.50 91 ASP A CA 1
ATOM 724 C C . ASP A 1 91 ? -11.635 2.514 25.941 1.00 81.50 91 ASP A C 1
ATOM 726 O O . ASP A 1 91 ? -11.629 3.221 26.954 1.00 81.50 91 ASP A O 1
ATOM 730 N N . GLN A 1 92 ? -12.135 1.285 25.969 1.00 84.75 92 GLN A N 1
ATOM 731 C CA . GLN A 1 92 ? -12.519 0.526 27.152 1.00 84.75 92 GLN A CA 1
ATOM 732 C C . GLN A 1 92 ? -11.320 -0.287 27.658 1.00 84.75 92 GLN A C 1
ATOM 734 O O . GLN A 1 92 ? -10.537 -0.813 26.862 1.00 84.75 92 GLN A O 1
ATOM 739 N N . LYS A 1 93 ? -11.205 -0.450 28.977 1.00 88.44 93 LYS A N 1
ATOM 740 C CA . LYS A 1 93 ? -10.147 -1.255 29.595 1.00 88.44 93 LYS A CA 1
ATOM 741 C C . LYS A 1 93 ? -10.173 -2.684 29.054 1.00 88.44 93 LYS A C 1
ATOM 743 O O . LYS A 1 93 ? -11.240 -3.294 28.958 1.00 88.44 93 LYS A O 1
ATOM 748 N N . ARG A 1 94 ? -9.004 -3.231 28.717 1.00 90.62 94 ARG A N 1
ATOM 749 C CA . ARG A 1 94 ? -8.862 -4.632 28.293 1.00 90.62 94 ARG A CA 1
ATOM 750 C C . ARG A 1 94 ? -8.353 -5.483 29.448 1.00 90.62 94 ARG A C 1
ATOM 752 O O . ARG A 1 94 ? -7.428 -5.103 30.164 1.00 90.62 94 ARG A O 1
ATOM 759 N N . ILE A 1 95 ? -8.990 -6.627 29.644 1.00 91.38 95 ILE A N 1
ATOM 760 C CA . ILE A 1 95 ? -8.620 -7.615 30.649 1.00 91.38 95 ILE A CA 1
ATOM 761 C C . ILE A 1 95 ? -8.425 -8.964 29.974 1.00 91.38 95 ILE A C 1
ATOM 763 O O . ILE A 1 95 ? -9.250 -9.414 29.181 1.00 91.38 95 ILE A O 1
ATOM 767 N N . GLU A 1 96 ? -7.312 -9.604 30.305 1.00 93.44 96 GLU A N 1
ATOM 768 C CA . GLU A 1 96 ? -7.026 -10.955 29.858 1.00 93.44 96 GLU A CA 1
ATOM 769 C C . GLU A 1 96 ? -7.684 -11.959 30.805 1.00 93.44 96 GLU A C 1
ATOM 771 O O . GLU A 1 96 ? -7.548 -11.857 32.027 1.00 93.44 96 GLU A O 1
ATOM 776 N N . MET A 1 97 ? -8.409 -12.923 30.247 1.00 93.88 97 MET A N 1
ATOM 777 C CA . MET A 1 97 ? -8.978 -14.041 30.996 1.00 93.88 97 MET A CA 1
ATOM 778 C C . MET A 1 97 ? -9.139 -15.265 30.096 1.00 93.88 97 MET A C 1
ATOM 780 O O . MET A 1 97 ? -8.973 -15.189 28.882 1.00 93.88 97 MET A O 1
ATOM 784 N N . THR A 1 98 ? -9.454 -16.408 30.687 1.00 94.38 98 THR A N 1
ATOM 785 C CA . THR A 1 98 ? -9.829 -17.614 29.938 1.00 94.38 98 THR A CA 1
ATOM 786 C C . THR A 1 98 ? -11.280 -17.533 29.457 1.00 94.38 98 THR A C 1
ATOM 788 O O . THR A 1 98 ? -12.110 -16.845 30.060 1.00 94.38 98 THR A O 1
ATOM 791 N N . VAL A 1 99 ? -11.622 -18.263 28.393 1.00 93.00 99 VAL A N 1
ATOM 792 C CA . VAL A 1 99 ? -13.015 -18.391 27.925 1.00 93.00 99 VAL A CA 1
ATOM 793 C C . VAL A 1 99 ? -13.919 -18.940 29.028 1.00 93.00 99 VAL A C 1
ATOM 795 O O . VAL A 1 99 ? -15.031 -18.445 29.187 1.00 93.00 99 VAL A O 1
ATOM 798 N N . ALA A 1 100 ? -13.445 -19.901 29.829 1.00 94.38 100 ALA A N 1
ATOM 799 C CA . ALA A 1 100 ? -14.199 -20.418 30.972 1.00 94.38 100 ALA A CA 1
ATOM 800 C C . ALA A 1 100 ? -14.550 -19.304 31.973 1.00 94.38 100 ALA A C 1
ATOM 802 O O . ALA A 1 100 ? -15.718 -19.119 32.309 1.00 94.38 100 ALA A O 1
ATOM 803 N N . GLN A 1 101 ? -13.563 -18.492 32.369 1.00 94.19 101 GLN A N 1
ATOM 804 C CA . GLN A 1 101 ? -13.783 -17.354 33.269 1.00 94.19 101 GLN A CA 1
ATOM 805 C C . GLN A 1 101 ? -14.758 -16.324 32.689 1.00 94.19 101 GLN A C 1
ATOM 807 O O . GLN A 1 101 ? -15.559 -15.758 33.435 1.00 94.19 101 GLN A O 1
ATOM 812 N N . PHE A 1 102 ? -14.695 -16.067 31.379 1.00 93.56 102 PHE A N 1
ATOM 813 C CA . PHE A 1 102 ? -15.629 -15.164 30.709 1.00 93.56 102 PHE A CA 1
ATOM 814 C C . PHE A 1 102 ? -17.060 -15.721 30.719 1.00 93.56 102 PHE A C 1
ATOM 816 O O . PHE A 1 102 ? -17.991 -15.006 31.091 1.00 93.56 102 PHE A O 1
ATOM 823 N N . ILE A 1 103 ? -17.239 -16.996 30.354 1.00 93.31 103 ILE A N 1
ATOM 824 C CA . ILE A 1 103 ? -18.547 -17.666 30.325 1.00 93.31 103 ILE A CA 1
ATOM 825 C C . ILE A 1 103 ? -19.173 -17.686 31.720 1.00 93.31 103 ILE A C 1
ATOM 827 O O . ILE A 1 103 ? -20.342 -17.327 31.856 1.00 93.31 103 ILE A O 1
ATOM 831 N N . ASP A 1 104 ? -18.401 -18.026 32.754 1.00 91.81 104 ASP A N 1
ATOM 832 C CA . ASP A 1 104 ? -18.879 -18.022 34.139 1.00 91.81 104 ASP A CA 1
ATOM 833 C C . ASP A 1 104 ? -19.397 -16.637 34.544 1.00 91.81 104 ASP A C 1
ATOM 835 O O . ASP A 1 104 ? -20.474 -16.509 35.129 1.00 91.81 104 ASP A O 1
ATOM 839 N N . GLN A 1 105 ? -18.665 -15.573 34.206 1.00 88.44 105 GLN A N 1
ATOM 840 C CA . GLN A 1 105 ? -19.096 -14.205 34.493 1.00 88.44 105 GLN A CA 1
ATOM 841 C C . GLN A 1 105 ? -20.352 -13.823 33.706 1.00 88.44 105 GLN A C 1
ATOM 843 O O . GLN A 1 105 ? -21.286 -13.271 34.289 1.00 88.44 105 GLN A O 1
ATOM 848 N N . TRP A 1 106 ? -20.421 -14.167 32.420 1.00 87.06 106 TRP A N 1
ATOM 849 C CA . TRP A 1 106 ? -21.577 -13.880 31.571 1.00 87.06 106 TRP A CA 1
ATOM 850 C C . TRP A 1 106 ? -22.843 -14.601 32.057 1.00 87.06 106 TRP A C 1
ATOM 852 O O . TRP A 1 106 ? -23.914 -13.998 32.129 1.00 87.06 106 TRP A O 1
ATOM 862 N N . VAL A 1 107 ? -22.736 -15.876 32.444 1.00 86.88 107 VAL A N 1
ATOM 863 C CA . VAL A 1 107 ? -23.861 -16.654 32.989 1.00 86.88 107 VAL A CA 1
ATOM 864 C C . VAL A 1 107 ? -24.300 -16.095 34.340 1.00 86.88 107 VAL A C 1
ATOM 866 O O . VAL A 1 107 ? -25.496 -15.926 34.557 1.00 86.88 107 VAL A O 1
ATOM 869 N N . ASN A 1 108 ? -23.367 -15.743 35.227 1.00 82.38 108 ASN A N 1
ATOM 870 C CA . ASN A 1 108 ? -23.701 -15.160 36.530 1.00 82.38 108 ASN A CA 1
ATOM 871 C C . ASN A 1 108 ? -24.396 -13.793 36.410 1.00 82.38 108 ASN A C 1
ATOM 873 O O . ASN A 1 108 ? -25.291 -13.494 37.199 1.00 82.38 108 ASN A O 1
ATOM 877 N N . GLN A 1 109 ? -24.026 -12.984 35.412 1.00 74.31 109 GLN A N 1
ATOM 878 C CA . GLN A 1 109 ? -24.675 -11.699 35.129 1.00 74.31 109 GLN A CA 1
ATOM 879 C C . GLN A 1 109 ? -26.083 -11.864 34.529 1.00 74.31 109 GLN A C 1
ATOM 881 O O . GLN A 1 109 ? -26.963 -11.062 34.826 1.00 74.31 109 GLN A O 1
ATOM 886 N N . ASN A 1 110 ? -26.321 -12.911 33.728 1.00 67.69 110 ASN A N 1
ATOM 887 C CA . ASN A 1 110 ? -27.605 -13.145 33.048 1.00 67.69 110 ASN A CA 1
ATOM 888 C C . ASN A 1 110 ? -28.555 -14.123 33.776 1.00 67.69 110 ASN A C 1
ATOM 890 O O . ASN A 1 110 ? -29.738 -14.185 33.447 1.00 67.69 110 ASN A O 1
ATOM 894 N N . GLY A 1 111 ? -28.060 -14.911 34.735 1.00 56.66 111 GLY A N 1
ATOM 895 C CA . GLY A 1 111 ? -28.806 -15.969 35.432 1.00 56.66 111 GLY A CA 1
ATOM 896 C C . GLY A 1 111 ? -29.535 -15.525 36.706 1.00 56.66 111 GLY A C 1
ATOM 897 O O . GLY A 1 111 ? -30.427 -16.231 37.180 1.00 56.66 111 GLY A O 1
ATOM 898 N N . ALA A 1 112 ? -29.204 -14.358 37.266 1.00 48.62 112 ALA A N 1
ATOM 899 C CA . ALA A 1 112 ? -29.962 -13.773 38.367 1.00 48.62 112 ALA A CA 1
ATOM 900 C C . ALA A 1 112 ? -31.219 -13.093 37.804 1.00 48.62 112 ALA A C 1
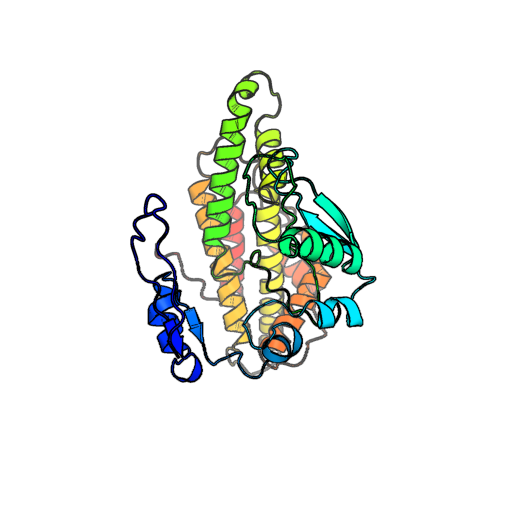ATOM 902 O O . ALA A 1 112 ? -31.119 -12.096 37.095 1.00 48.62 112 ALA A O 1
ATOM 903 N N . GLY A 1 113 ? -32.400 -13.651 38.100 1.00 45.22 113 GLY A N 1
ATOM 904 C CA . GLY A 1 113 ? -33.699 -13.123 37.670 1.00 45.22 113 GLY A CA 1
ATOM 905 C C . GLY A 1 113 ? -33.765 -11.596 37.752 1.00 45.22 113 GLY A C 1
ATOM 906 O O . GLY A 1 113 ? -33.492 -11.013 38.800 1.00 45.22 113 GLY A O 1
ATOM 907 N N . GLY A 1 114 ? -34.087 -10.977 36.614 1.00 43.53 114 GLY A N 1
ATOM 908 C CA . GLY A 1 114 ? -33.958 -9.550 36.346 1.00 43.53 114 GLY A CA 1
ATOM 909 C C . GLY A 1 114 ? -34.595 -8.635 37.388 1.00 43.53 114 GLY A C 1
ATOM 910 O O . GLY A 1 114 ? -35.748 -8.238 37.265 1.00 43.53 114 GLY A O 1
ATOM 911 N N . SER A 1 115 ? -33.789 -8.207 38.355 1.00 40.97 115 SER A N 1
ATOM 912 C CA . SER A 1 115 ? -33.887 -6.865 38.912 1.00 40.97 115 SER A CA 1
ATOM 913 C C . SER A 1 115 ? -32.771 -6.048 38.282 1.00 40.97 115 SER A C 1
ATOM 915 O O . SER A 1 115 ? -31.703 -5.862 38.862 1.00 40.97 115 SER A O 1
ATOM 917 N N . SER A 1 116 ? -33.024 -5.570 37.067 1.00 43.41 116 SER A N 1
ATOM 918 C CA . SER A 1 116 ? -32.276 -4.498 36.416 1.00 43.41 116 SER A CA 1
ATOM 919 C C . SER A 1 116 ? -32.469 -3.195 37.202 1.00 43.41 116 SER A C 1
ATOM 921 O O . SER A 1 116 ? -33.069 -2.229 36.744 1.00 43.41 116 SER A O 1
ATOM 923 N N . THR A 1 117 ? -31.919 -3.130 38.415 1.00 36.59 117 THR A N 1
ATOM 924 C CA . THR A 1 117 ? -31.501 -1.848 38.973 1.00 36.59 117 THR A CA 1
ATOM 925 C C . THR A 1 117 ? -30.264 -1.440 38.190 1.00 36.59 117 THR A C 1
ATOM 927 O O . THR A 1 117 ? -29.156 -1.878 38.496 1.00 36.59 117 THR A O 1
ATOM 930 N N . VAL A 1 118 ? -30.468 -0.622 37.155 1.00 42.53 118 VAL A N 1
ATOM 931 C CA . VAL A 1 118 ? -29.459 0.016 36.282 1.00 42.53 118 VAL A CA 1
ATOM 932 C C . VAL A 1 118 ? -28.590 1.017 37.081 1.00 42.53 118 VAL A C 1
ATOM 934 O O . VAL A 1 118 ? -28.363 2.150 36.683 1.00 42.53 118 VAL A O 1
ATOM 937 N N . GLY A 1 119 ? -28.133 0.635 38.275 1.00 41.19 119 GLY A N 1
ATOM 938 C CA . GLY A 1 119 ? -27.515 1.539 39.245 1.00 41.19 119 GLY A CA 1
ATOM 939 C C . GLY A 1 119 ? -26.413 0.935 40.113 1.00 41.19 119 GLY A C 1
ATOM 940 O O . GLY A 1 119 ? -25.817 1.676 40.887 1.00 41.19 119 GLY A O 1
ATOM 941 N N . SER A 1 120 ? -26.090 -0.358 40.006 1.00 45.94 120 SER A N 1
ATOM 942 C CA . SER A 1 120 ? -25.032 -0.968 40.826 1.00 45.94 120 SER A CA 1
ATOM 943 C C . SER A 1 120 ? -23.832 -1.434 40.004 1.00 45.94 120 SER A C 1
ATOM 945 O O . SER A 1 120 ? -23.578 -2.628 39.953 1.00 45.94 120 SER A O 1
ATOM 947 N N . GLY A 1 121 ? -23.104 -0.511 39.362 1.00 54.00 121 GLY A N 1
ATOM 948 C CA . GLY A 1 121 ? -21.669 -0.639 39.032 1.00 54.00 121 GLY A CA 1
ATOM 949 C C . GLY A 1 121 ? -21.138 -1.954 38.432 1.00 54.00 121 GLY A C 1
ATOM 950 O O . GLY A 1 121 ? -19.944 -2.213 38.551 1.00 54.00 121 GLY A O 1
ATOM 951 N N . GLN A 1 122 ? -21.979 -2.801 37.837 1.00 60.66 122 GLN A N 1
ATOM 952 C CA . GLN A 1 122 ? -21.564 -4.077 37.275 1.00 60.66 122 GLN A CA 1
ATOM 953 C C . GLN A 1 122 ? -21.011 -3.827 35.879 1.00 60.66 122 GLN A C 1
ATOM 955 O O . GLN A 1 122 ? -21.699 -3.315 34.997 1.00 60.66 122 GLN A O 1
ATOM 960 N N . SER A 1 123 ? -19.733 -4.157 35.721 1.00 71.62 123 SER A N 1
ATOM 961 C CA . SER A 1 123 ? -19.017 -4.083 34.457 1.00 71.62 123 SER A CA 1
ATOM 962 C C . SER A 1 123 ? -19.662 -5.029 33.439 1.00 71.62 123 SER A C 1
ATOM 964 O O . SER A 1 123 ? -19.736 -6.241 33.660 1.00 71.62 123 SER A O 1
ATOM 966 N N . VAL A 1 124 ? -20.147 -4.461 32.332 1.00 84.56 124 VAL A N 1
ATOM 967 C CA . VAL A 1 124 ? -20.573 -5.226 31.157 1.00 84.56 124 VAL A CA 1
ATOM 968 C C . VAL A 1 124 ? -19.315 -5.673 30.431 1.00 84.56 124 VAL A C 1
ATOM 970 O O . VAL A 1 124 ? -18.525 -4.840 29.988 1.00 84.56 124 VAL A O 1
ATOM 973 N N . LEU A 1 125 ? -19.132 -6.985 30.324 1.00 88.50 125 LEU A N 1
ATOM 974 C CA . LEU A 1 125 ? -17.983 -7.567 29.648 1.00 88.50 125 LEU A CA 1
ATOM 975 C C . LEU A 1 125 ? -18.311 -7.902 28.199 1.00 88.50 125 LEU A C 1
ATOM 977 O O . LEU A 1 125 ? -19.328 -8.534 27.909 1.00 88.50 125 LEU A O 1
ATOM 981 N N . TYR A 1 126 ? -17.414 -7.526 27.294 1.00 89.88 126 TYR A N 1
ATOM 982 C CA . TYR A 1 126 ? -17.554 -7.777 25.867 1.00 89.88 126 TYR A CA 1
ATOM 983 C C . TYR A 1 126 ? -16.322 -8.489 25.310 1.00 89.88 126 TYR A C 1
ATOM 985 O O . TYR A 1 126 ? -15.221 -7.939 25.268 1.00 89.88 126 TYR A O 1
ATOM 993 N N . LEU A 1 127 ? -16.512 -9.733 24.872 1.00 89.44 127 LEU A N 1
ATOM 994 C CA . LEU A 1 127 ? -15.482 -10.503 24.185 1.00 89.44 127 LEU A CA 1
ATOM 995 C C . LEU A 1 127 ? -15.443 -10.089 22.707 1.00 89.44 127 LEU A C 1
ATOM 997 O O . LEU A 1 127 ? -16.334 -10.443 21.935 1.00 89.44 127 LEU A O 1
ATOM 1001 N N . LYS A 1 128 ? -14.405 -9.341 22.321 1.00 80.88 128 LYS A N 1
ATOM 1002 C CA . LYS A 1 128 ? -14.174 -8.847 20.955 1.00 80.88 128 LYS A CA 1
ATOM 1003 C C . LYS A 1 128 ? -12.818 -9.331 20.445 1.00 80.88 128 LYS A C 1
ATOM 1005 O O . LYS A 1 128 ? -11.911 -9.564 21.234 1.00 80.88 128 LYS A O 1
ATOM 1010 N N . ASP A 1 129 ? -12.675 -9.456 19.125 1.00 74.56 129 ASP A N 1
ATOM 1011 C CA . ASP A 1 129 ? -11.400 -9.741 18.449 1.00 74.56 129 ASP A CA 1
ATOM 1012 C C . ASP A 1 129 ? -10.737 -11.065 18.895 1.00 74.56 129 ASP A C 1
ATOM 1014 O O . ASP A 1 129 ? -9.520 -11.257 18.786 1.00 74.56 129 ASP A O 1
ATOM 1018 N N . TRP A 1 130 ? -11.543 -12.023 19.373 1.00 84.00 130 TRP A N 1
ATOM 1019 C CA . TRP A 1 130 ? -11.075 -13.382 19.616 1.00 84.00 130 TRP A CA 1
ATOM 1020 C C . TRP A 1 130 ? -10.804 -14.074 18.280 1.00 84.00 130 TRP A C 1
ATOM 1022 O O . TRP A 1 130 ? -11.717 -14.390 17.517 1.00 84.00 130 TRP A O 1
ATOM 1032 N N . HIS A 1 131 ? -9.527 -14.331 18.005 1.00 74.88 131 HIS A N 1
ATOM 1033 C CA . HIS A 1 131 ? -9.073 -15.060 16.825 1.00 74.88 131 HIS A CA 1
ATOM 1034 C C . HIS A 1 131 ? -9.328 -16.564 17.008 1.00 74.88 131 HIS A C 1
ATOM 1036 O O . HIS A 1 131 ? -8.410 -17.346 17.245 1.00 74.88 131 HIS A O 1
ATOM 1042 N N . PHE A 1 132 ? -10.606 -16.940 16.936 1.00 66.38 132 PHE A N 1
ATOM 1043 C CA . PHE A 1 132 ? -11.147 -18.257 17.277 1.00 66.38 132 PHE A CA 1
ATOM 1044 C C . PHE A 1 132 ? -10.514 -19.425 16.499 1.00 66.38 132 PHE A C 1
ATOM 1046 O O . PHE A 1 132 ? -10.419 -20.535 17.014 1.00 66.38 132 PHE A O 1
ATOM 1053 N N . VAL A 1 133 ? -10.049 -19.180 15.270 1.00 60.50 133 VAL A N 1
ATOM 1054 C CA . VAL A 1 133 ? -9.451 -20.197 14.392 1.00 60.50 133 VAL A CA 1
ATOM 1055 C C . VAL A 1 133 ? -8.113 -19.681 13.888 1.00 60.50 133 VAL A C 1
ATOM 1057 O O . VAL A 1 133 ? -8.038 -19.123 12.801 1.00 60.50 133 VAL A O 1
ATOM 1060 N N . LYS A 1 134 ? -7.046 -19.811 14.678 1.00 54.66 134 LYS A N 1
ATOM 1061 C CA . LYS A 1 134 ? -5.711 -19.319 14.286 1.00 54.66 134 LYS A CA 1
ATOM 1062 C C . LYS A 1 134 ? -5.024 -20.181 13.209 1.00 54.66 134 LYS A C 1
ATOM 1064 O O . LYS A 1 134 ? -4.007 -19.755 12.676 1.00 54.66 134 LYS A O 1
ATOM 1069 N N . GLU A 1 135 ? -5.561 -21.367 12.902 1.00 49.88 135 GLU A N 1
ATOM 1070 C CA . GLU A 1 135 ? -4.922 -22.355 12.014 1.00 49.88 135 GLU A CA 1
ATOM 1071 C C . GLU A 1 135 ? -5.386 -22.269 10.545 1.00 49.88 135 GLU A C 1
ATOM 1073 O O . GLU A 1 135 ? -4.558 -22.465 9.666 1.00 49.88 135 GLU A O 1
ATOM 1078 N N . ASP A 1 136 ? -6.639 -21.868 10.275 1.00 48.31 136 ASP A N 1
ATOM 1079 C CA . ASP A 1 136 ? -7.208 -21.710 8.919 1.00 48.31 136 ASP A CA 1
ATOM 1080 C C . ASP A 1 136 ? -8.088 -20.442 8.813 1.00 48.31 136 ASP A C 1
ATOM 1082 O O . ASP A 1 136 ? -9.286 -20.502 8.526 1.00 48.31 136 ASP A O 1
ATOM 1086 N N . THR A 1 137 ? -7.533 -19.260 9.094 1.00 50.78 137 THR A N 1
ATOM 1087 C CA . THR A 1 137 ? -8.238 -17.984 8.860 1.00 50.78 137 THR A CA 1
ATOM 1088 C C . THR A 1 137 ? -7.757 -17.310 7.581 1.00 50.78 137 THR A C 1
ATOM 1090 O O . THR A 1 137 ? -6.574 -17.015 7.421 1.00 50.78 137 THR A O 1
ATOM 1093 N N . ILE A 1 138 ? -8.696 -16.965 6.698 1.00 49.81 138 ILE A N 1
ATOM 1094 C CA . ILE A 1 138 ? -8.466 -15.946 5.671 1.00 49.81 138 ILE A CA 1
ATOM 1095 C C . ILE A 1 138 ? -8.662 -14.589 6.349 1.00 49.81 138 ILE A C 1
ATOM 1097 O O . ILE A 1 138 ? -9.786 -14.182 6.636 1.00 49.81 138 ILE A O 1
ATOM 1101 N N . SER A 1 139 ? -7.561 -13.893 6.624 1.00 53.28 139 SER A N 1
ATOM 1102 C CA . SER A 1 139 ? -7.610 -12.479 6.991 1.00 53.28 139 SER A CA 1
ATOM 1103 C C . SER A 1 139 ? -7.736 -11.650 5.716 1.00 53.28 139 SER A C 1
ATOM 1105 O O . SER A 1 139 ? -6.799 -11.575 4.920 1.00 53.28 139 SER A O 1
ATOM 1107 N N . ILE A 1 140 ? -8.907 -11.051 5.496 1.00 49.66 140 ILE A N 1
ATOM 1108 C CA . ILE A 1 140 ? -9.097 -10.061 4.433 1.00 49.66 140 ILE A CA 1
ATOM 1109 C C . ILE A 1 140 ? -8.710 -8.706 5.020 1.00 49.66 140 ILE A C 1
ATOM 1111 O O . ILE A 1 140 ? -9.477 -8.079 5.749 1.00 49.66 140 ILE A O 1
ATOM 1115 N N . ASN A 1 141 ? -7.485 -8.275 4.735 1.00 56.44 141 ASN A N 1
ATOM 1116 C CA . ASN A 1 141 ? -7.004 -6.970 5.157 1.00 56.44 141 ASN A CA 1
ATOM 1117 C C . ASN A 1 141 ? -7.611 -5.878 4.258 1.00 56.44 141 ASN A C 1
ATOM 1119 O O . ASN A 1 141 ? -7.385 -5.873 3.049 1.00 56.44 141 ASN A O 1
ATOM 1123 N N . HIS A 1 142 ? -8.355 -4.936 4.842 1.00 52.44 142 HIS A N 1
ATOM 1124 C CA . HIS A 1 142 ? -8.858 -3.755 4.127 1.00 52.44 142 HIS A CA 1
ATOM 1125 C C . HIS A 1 142 ? -7.768 -2.695 3.861 1.00 52.44 142 HIS A C 1
ATOM 1127 O O . HIS A 1 142 ? -8.015 -1.752 3.115 1.00 52.44 142 HIS A O 1
ATOM 1133 N N . ASN A 1 143 ? -6.551 -2.881 4.385 1.00 63.50 143 ASN A N 1
ATOM 1134 C CA . ASN A 1 143 ? -5.388 -2.010 4.180 1.00 63.50 143 ASN A CA 1
ATOM 1135 C C . ASN A 1 143 ? -4.527 -2.459 2.987 1.00 63.50 143 ASN A C 1
ATOM 1137 O O . ASN A 1 143 ? -3.299 -2.426 3.052 1.00 63.50 143 ASN A O 1
ATOM 1141 N N . TRP A 1 144 ? -5.154 -2.929 1.907 1.00 72.88 144 TRP A N 1
ATOM 1142 C CA . TRP A 1 144 ? -4.450 -3.246 0.663 1.00 72.88 144 TRP A CA 1
ATOM 1143 C C . TRP A 1 144 ? -4.704 -2.164 -0.388 1.00 72.88 144 TRP A C 1
ATOM 1145 O O . TRP A 1 144 ? -5.813 -1.639 -0.527 1.00 72.88 144 TRP A O 1
ATOM 1155 N N . PHE A 1 145 ? -3.676 -1.827 -1.158 1.00 82.00 145 PHE A N 1
ATOM 1156 C CA . PHE A 1 145 ? -3.843 -0.955 -2.308 1.00 82.00 145 PHE A CA 1
ATOM 1157 C C . PHE A 1 145 ? -3.011 -1.422 -3.500 1.00 82.00 145 PHE A C 1
ATOM 1159 O O . PHE A 1 145 ? -1.991 -2.092 -3.359 1.00 82.00 145 PHE A O 1
ATOM 1166 N N . ASN A 1 146 ? -3.515 -1.123 -4.692 1.00 87.62 146 ASN A N 1
ATOM 1167 C CA . ASN A 1 146 ? -3.003 -1.531 -5.991 1.00 87.62 146 ASN A CA 1
ATOM 1168 C C . ASN A 1 146 ? -3.226 -0.397 -7.013 1.00 87.62 146 ASN A C 1
ATOM 1170 O O . ASN A 1 146 ? -3.644 0.708 -6.662 1.00 87.62 146 ASN A O 1
ATOM 1174 N N . GLY A 1 147 ? -2.968 -0.658 -8.298 1.00 87.44 147 GLY A N 1
ATOM 1175 C CA . GLY A 1 147 ? -3.104 0.354 -9.351 1.00 87.44 147 GLY A CA 1
ATOM 1176 C C . GLY A 1 147 ? -4.504 0.981 -9.494 1.00 87.44 147 GLY A C 1
ATOM 1177 O O . GLY A 1 147 ? -4.616 2.060 -10.075 1.00 87.44 147 GLY A O 1
ATOM 1178 N N . HIS A 1 148 ? -5.564 0.360 -8.962 1.00 86.44 148 HIS A N 1
ATOM 1179 C CA . HIS A 1 148 ? -6.934 0.880 -9.031 1.00 86.44 148 HIS A CA 1
ATOM 1180 C C . HIS A 1 148 ? -7.245 1.943 -7.972 1.00 86.44 148 HIS A C 1
ATOM 1182 O O . HIS A 1 148 ? -7.981 2.881 -8.264 1.00 86.44 148 HIS A O 1
ATOM 1188 N N . ASN A 1 149 ? -6.702 1.820 -6.759 1.00 89.19 149 ASN A N 1
ATOM 1189 C CA . ASN A 1 149 ? -7.015 2.712 -5.634 1.00 89.19 149 ASN A CA 1
ATOM 1190 C C . ASN A 1 149 ? -5.833 3.591 -5.192 1.00 89.19 149 ASN A C 1
ATOM 1192 O O . ASN A 1 149 ? -5.988 4.397 -4.278 1.00 89.19 149 ASN A O 1
ATOM 1196 N N . LEU A 1 150 ? -4.686 3.518 -5.876 1.00 90.94 150 LEU A N 1
ATOM 1197 C CA . LEU A 1 150 ? -3.496 4.329 -5.590 1.00 90.94 150 LEU A CA 1
ATOM 1198 C C . LEU A 1 150 ? -3.777 5.846 -5.558 1.00 90.94 150 LEU A C 1
ATOM 1200 O O . LEU A 1 150 ? -3.167 6.573 -4.780 1.00 90.94 150 LEU A O 1
ATOM 1204 N N . SER A 1 151 ? -4.739 6.315 -6.363 1.00 91.88 151 SER A N 1
ATOM 1205 C CA . SER A 1 151 ? -5.202 7.713 -6.356 1.00 91.88 151 SER A CA 1
ATOM 1206 C C . SER A 1 151 ? -5.796 8.126 -5.006 1.00 91.88 151 SER A C 1
ATOM 1208 O O . SER A 1 151 ? -5.463 9.198 -4.502 1.00 91.88 151 SER A O 1
ATOM 1210 N N . TRP A 1 152 ? -6.625 7.262 -4.409 1.00 92.19 152 TRP A N 1
ATOM 1211 C CA . TRP A 1 152 ? -7.267 7.504 -3.114 1.00 92.19 152 TRP A CA 1
ATOM 1212 C C . TRP A 1 152 ? -6.286 7.387 -1.952 1.00 92.19 152 TRP A C 1
ATOM 1214 O O . TRP A 1 152 ? -6.422 8.103 -0.967 1.00 92.19 152 TRP A O 1
ATOM 1224 N N . VAL A 1 153 ? -5.277 6.521 -2.078 1.00 92.25 153 VAL A N 1
ATOM 1225 C CA . VAL A 1 153 ? -4.187 6.424 -1.095 1.00 92.25 153 VAL A CA 1
ATOM 1226 C C . VAL A 1 153 ? -3.414 7.735 -1.020 1.00 92.25 153 VAL A C 1
ATOM 1228 O O . VAL A 1 153 ? -3.126 8.215 0.071 1.00 92.25 153 VAL A O 1
ATOM 1231 N N . PHE A 1 154 ? -3.124 8.354 -2.165 1.00 93.44 154 PHE A N 1
ATOM 1232 C CA . PHE A 1 154 ? -2.485 9.666 -2.169 1.00 93.44 154 PHE A CA 1
ATOM 1233 C C . PHE A 1 154 ? -3.402 10.770 -1.627 1.00 93.44 154 PHE A C 1
ATOM 1235 O O . PHE A 1 154 ? -2.926 11.628 -0.894 1.00 93.44 154 PHE A O 1
ATOM 1242 N N . ASP A 1 155 ? -4.705 10.742 -1.934 1.00 93.44 155 ASP A N 1
ATOM 1243 C CA . ASP A 1 155 ? -5.657 11.713 -1.369 1.00 93.44 155 ASP A CA 1
ATOM 1244 C C . ASP A 1 155 ? -5.713 11.628 0.160 1.00 93.44 155 ASP A C 1
ATOM 1246 O O . ASP A 1 155 ? -5.712 12.656 0.838 1.00 93.44 155 ASP A O 1
ATOM 1250 N N . LEU A 1 156 ? -5.722 10.403 0.695 1.00 92.94 156 LEU A N 1
ATOM 1251 C CA . LEU A 1 156 ? -5.621 10.127 2.124 1.00 92.94 156 LEU A CA 1
ATOM 1252 C C . LEU A 1 156 ? -4.324 10.705 2.702 1.00 92.94 156 LEU A C 1
ATOM 1254 O O . LEU A 1 156 ? -4.375 11.500 3.633 1.00 92.94 156 LEU A O 1
ATOM 1258 N N . LEU A 1 157 ? -3.179 10.367 2.104 1.00 93.25 157 LEU A N 1
ATOM 1259 C CA . LEU A 1 157 ? -1.865 10.823 2.556 1.00 93.25 157 LEU A CA 1
ATOM 1260 C C . LEU A 1 157 ? -1.746 12.356 2.538 1.00 93.25 157 LEU A C 1
ATOM 1262 O O . LEU A 1 157 ? -1.217 12.956 3.469 1.00 93.25 157 LEU A O 1
ATOM 1266 N N . LEU A 1 158 ? -2.270 13.005 1.495 1.00 93.06 158 LEU A N 1
ATOM 1267 C CA . LEU A 1 158 ? -2.281 14.460 1.372 1.00 93.06 158 LEU A CA 1
ATOM 1268 C C . LEU A 1 158 ? -3.179 15.125 2.417 1.00 93.06 158 LEU A C 1
ATOM 1270 O O . LEU A 1 158 ? -2.828 16.181 2.943 1.00 93.06 158 LEU A O 1
ATOM 1274 N N . ARG A 1 159 ? -4.346 14.543 2.706 1.00 93.88 159 ARG A N 1
ATOM 1275 C CA . ARG A 1 159 ? -5.239 15.050 3.751 1.00 93.88 159 ARG A CA 1
ATOM 1276 C C . ARG A 1 159 ? -4.585 14.923 5.123 1.00 93.88 159 ARG A C 1
ATOM 1278 O O . ARG A 1 159 ? -4.498 15.918 5.834 1.00 93.88 159 ARG A O 1
ATOM 1285 N N . ASP A 1 160 ? -4.076 13.742 5.447 1.00 94.62 160 ASP A N 1
ATOM 1286 C CA . ASP A 1 160 ? -3.469 13.473 6.749 1.00 94.62 160 ASP A CA 1
ATOM 1287 C C . ASP A 1 160 ? -2.192 14.313 6.958 1.00 94.62 160 ASP A C 1
ATOM 1289 O O . ASP A 1 160 ? -1.908 14.735 8.077 1.00 94.62 160 ASP A O 1
ATOM 1293 N N . TYR A 1 161 ? -1.452 14.644 5.888 1.00 93.69 161 TYR A N 1
ATOM 1294 C CA . TYR A 1 161 ? -0.339 15.601 5.952 1.00 93.69 161 TYR A CA 1
ATOM 1295 C C . TYR A 1 161 ? -0.808 16.997 6.371 1.00 93.69 161 TYR A C 1
ATOM 1297 O O . TYR A 1 161 ? -0.206 17.607 7.253 1.00 93.69 161 TYR A O 1
ATOM 1305 N N . LYS A 1 162 ? -1.892 17.497 5.763 1.00 92.50 162 LYS A N 1
ATOM 1306 C CA . LYS A 1 162 ? -2.460 18.810 6.106 1.00 92.50 162 LYS A CA 1
ATOM 1307 C C . LYS A 1 162 ? -2.958 18.835 7.549 1.00 92.50 162 LYS A C 1
ATOM 1309 O O . LYS A 1 162 ? -2.677 19.790 8.261 1.00 92.50 162 LYS A O 1
ATOM 1314 N N . GLU A 1 163 ? -3.616 17.769 7.999 1.00 94.12 163 GLU A N 1
ATOM 1315 C CA . GLU A 1 163 ? -4.041 17.632 9.398 1.00 94.12 163 GLU A CA 1
ATOM 1316 C C . GLU A 1 163 ? -2.837 17.606 10.353 1.00 94.12 163 GLU A C 1
ATOM 1318 O O . GLU A 1 163 ? -2.822 18.320 11.355 1.00 94.12 163 GLU A O 1
ATOM 1323 N N . ALA A 1 164 ? -1.788 16.842 10.024 1.00 91.88 164 ALA A N 1
ATOM 1324 C CA . ALA A 1 164 ? -0.562 16.789 10.816 1.00 91.88 164 ALA A CA 1
ATOM 1325 C C . ALA A 1 164 ? 0.125 18.158 10.909 1.00 91.88 164 ALA A C 1
ATOM 1327 O O . ALA A 1 164 ? 0.613 18.510 11.982 1.00 91.88 164 ALA A O 1
ATOM 1328 N N . GLN A 1 165 ? 0.141 18.919 9.813 1.00 92.69 165 GLN A N 1
ATOM 1329 C CA . GLN A 1 165 ? 0.654 20.285 9.759 1.00 92.69 165 GLN A CA 1
ATOM 1330 C C . GLN A 1 165 ? -0.165 21.231 10.647 1.00 92.69 165 GLN A C 1
ATOM 1332 O O . GLN A 1 165 ? 0.409 21.957 11.455 1.00 92.69 165 GLN A O 1
ATOM 1337 N N . GLU A 1 166 ? -1.493 21.205 10.531 1.00 94.00 166 GLU A N 1
ATOM 1338 C CA . GLU A 1 166 ? -2.396 22.055 11.316 1.00 94.00 166 GLU A CA 1
ATOM 1339 C C . GLU A 1 166 ? -2.295 21.782 12.824 1.00 94.00 166 GLU A C 1
ATOM 1341 O O . GLU A 1 166 ? -2.336 22.718 13.623 1.00 94.00 166 GLU A O 1
ATOM 1346 N N . TYR A 1 167 ? -2.113 20.521 13.233 1.00 93.19 167 TYR A N 1
ATOM 1347 C CA . TYR A 1 167 ? -2.027 20.149 14.649 1.00 93.19 167 TYR A CA 1
ATOM 1348 C C . TYR A 1 167 ? -0.797 20.665 15.382 1.00 93.19 167 TYR A C 1
ATOM 1350 O O . TYR A 1 167 ? -0.849 20.782 16.605 1.00 93.19 167 TYR A O 1
ATOM 1358 N N . ILE A 1 168 ? 0.292 20.936 14.666 1.00 94.19 168 ILE A N 1
ATOM 1359 C CA . ILE A 1 168 ? 1.539 21.424 15.265 1.00 94.19 168 ILE A CA 1
ATOM 1360 C C . ILE A 1 168 ? 1.856 22.860 14.851 1.00 94.19 168 ILE A C 1
ATOM 1362 O O . ILE A 1 168 ? 2.951 23.343 15.112 1.00 94.19 168 ILE A O 1
ATOM 1366 N N . GLU A 1 169 ? 0.928 23.552 14.190 1.00 94.94 169 GLU A N 1
ATOM 1367 C CA . GLU A 1 169 ? 1.144 24.894 13.638 1.00 94.94 169 GLU A CA 1
ATOM 1368 C C . GLU A 1 169 ? 1.639 25.905 14.689 1.00 94.94 169 GLU A C 1
ATOM 1370 O O . GLU A 1 169 ? 2.426 26.799 14.381 1.00 94.94 169 GLU A O 1
ATOM 1375 N N . ASP A 1 170 ? 1.241 25.729 15.950 1.00 95.94 170 ASP A N 1
ATOM 1376 C CA . ASP A 1 170 ? 1.632 26.558 17.091 1.00 95.94 170 ASP A CA 1
ATOM 1377 C C . ASP A 1 170 ? 3.143 26.568 17.368 1.00 95.94 170 ASP A C 1
ATOM 1379 O O . ASP A 1 170 ? 3.655 27.538 17.932 1.00 95.94 170 ASP A O 1
ATOM 1383 N N . ILE A 1 171 ? 3.871 25.531 16.943 1.00 95.12 171 ILE A N 1
ATOM 1384 C CA . ILE A 1 171 ? 5.325 25.435 17.110 1.00 95.12 171 ILE A CA 1
ATOM 1385 C C . ILE A 1 171 ? 6.117 25.813 15.849 1.00 95.12 171 ILE A C 1
ATOM 1387 O O . ILE A 1 171 ? 7.342 25.678 15.849 1.00 95.12 171 ILE A O 1
ATOM 1391 N N . ARG A 1 172 ? 5.467 26.301 14.780 1.00 93.44 172 ARG A N 1
ATOM 1392 C CA . ARG A 1 172 ? 6.134 26.629 13.505 1.00 93.44 172 ARG A CA 1
ATOM 1393 C C . ARG A 1 172 ? 7.298 27.598 13.666 1.00 93.44 172 ARG A C 1
ATOM 1395 O O . ARG A 1 172 ? 8.381 27.327 13.160 1.00 93.44 172 ARG A O 1
ATOM 1402 N N . ASP A 1 173 ? 7.094 28.682 14.406 1.00 93.75 173 ASP A N 1
ATOM 1403 C CA . ASP A 1 173 ? 8.092 29.751 14.547 1.00 93.75 173 ASP A CA 1
ATOM 1404 C C . ASP A 1 173 ? 9.249 29.397 15.496 1.00 93.75 173 ASP A C 1
ATOM 1406 O O . ASP A 1 173 ? 10.256 30.104 15.537 1.00 93.75 173 ASP A O 1
ATOM 1410 N N . ILE A 1 174 ? 9.109 28.321 16.277 1.00 94.44 174 ILE A N 1
ATOM 1411 C CA . ILE A 1 174 ? 10.125 27.864 17.240 1.00 94.44 174 ILE A CA 1
ATOM 1412 C C . ILE A 1 174 ? 10.803 26.556 16.818 1.00 94.44 174 ILE A C 1
ATOM 1414 O O . ILE A 1 174 ? 11.724 26.106 17.497 1.00 94.44 174 ILE A O 1
ATOM 1418 N N . SER A 1 175 ? 10.336 25.929 15.736 1.00 91.06 175 SER A N 1
ATOM 1419 C CA . SER A 1 175 ? 10.892 24.687 15.213 1.00 91.06 175 SER A CA 1
ATOM 1420 C C . SER A 1 175 ? 11.870 24.966 14.077 1.00 91.06 175 SER A C 1
ATOM 1422 O O . SER A 1 175 ? 11.496 25.518 13.044 1.00 91.06 175 SER A O 1
ATOM 1424 N N . ASP A 1 176 ? 13.107 24.496 14.236 1.00 90.81 176 ASP A N 1
ATOM 1425 C CA . ASP A 1 176 ? 14.133 24.567 13.189 1.00 90.81 176 ASP A CA 1
ATOM 1426 C C . ASP A 1 176 ? 13.834 23.628 11.999 1.00 90.81 176 ASP A C 1
ATOM 1428 O O . ASP A 1 176 ? 14.358 23.823 10.904 1.00 90.81 176 ASP A O 1
ATOM 1432 N N . ASP A 1 177 ? 12.995 22.604 12.209 1.00 91.88 177 ASP A N 1
ATOM 1433 C CA . ASP A 1 177 ? 12.629 21.580 11.219 1.00 91.88 177 ASP A CA 1
ATOM 1434 C C . ASP A 1 177 ? 11.138 21.222 11.325 1.00 91.88 177 ASP A C 1
ATOM 1436 O O . ASP A 1 177 ? 10.727 20.111 11.681 1.00 91.88 177 ASP A O 1
ATOM 1440 N N . PHE A 1 178 ? 10.294 22.220 11.072 1.00 92.25 178 PHE A N 1
ATOM 1441 C CA . PHE A 1 178 ? 8.845 22.059 11.117 1.00 92.25 178 PHE A CA 1
ATOM 1442 C C . PHE A 1 178 ? 8.330 21.022 10.107 1.00 92.25 178 PHE A C 1
ATOM 1444 O O . PHE A 1 178 ? 7.466 20.206 10.428 1.00 92.25 178 PHE A O 1
ATOM 1451 N N . GLU A 1 179 ? 8.893 21.008 8.899 1.00 90.62 179 GLU A N 1
ATOM 1452 C CA . GLU A 1 179 ? 8.517 20.027 7.884 1.00 90.62 179 GLU A CA 1
ATOM 1453 C C . GLU A 1 179 ? 8.876 18.603 8.311 1.00 90.62 179 GLU A C 1
ATOM 1455 O O . GLU A 1 179 ? 8.049 17.698 8.198 1.00 90.62 179 GLU A O 1
ATOM 1460 N N . GLY A 1 180 ? 10.089 18.371 8.818 1.00 91.06 180 GLY A N 1
ATOM 1461 C CA . GLY A 1 180 ? 10.482 17.044 9.275 1.00 91.06 180 GLY A CA 1
ATOM 1462 C C . GLY A 1 180 ? 9.614 16.554 10.433 1.00 91.06 180 GLY A C 1
ATOM 1463 O O . GLY A 1 180 ? 9.410 15.349 10.587 1.00 91.06 180 GLY A O 1
ATOM 1464 N N . LEU A 1 181 ? 9.046 17.452 11.248 1.00 93.25 181 LEU A N 1
ATOM 1465 C CA . LEU A 1 181 ? 7.994 17.092 12.209 1.00 93.25 181 LEU A CA 1
ATOM 1466 C C . LEU A 1 181 ? 6.686 16.694 11.511 1.00 93.25 181 LEU A C 1
ATOM 1468 O O . LEU A 1 181 ? 6.139 15.646 11.853 1.00 93.25 181 LEU A O 1
ATOM 1472 N N . CYS A 1 182 ? 6.232 17.447 10.503 1.00 93.56 182 CYS A N 1
ATOM 1473 C CA . CYS A 1 182 ? 5.051 17.092 9.707 1.00 93.56 182 CYS A CA 1
ATOM 1474 C C . CYS A 1 182 ? 5.202 15.708 9.051 1.00 93.56 182 CYS A C 1
ATOM 1476 O O . CYS A 1 182 ? 4.327 14.859 9.209 1.00 93.56 182 CYS A O 1
ATOM 1478 N N . GLN A 1 183 ? 6.334 15.432 8.391 1.00 92.44 183 GLN A N 1
ATOM 1479 C CA . GLN A 1 183 ? 6.607 14.140 7.742 1.00 92.44 183 GLN A CA 1
ATOM 1480 C C . GLN A 1 183 ? 6.686 12.980 8.749 1.00 92.44 183 GLN A C 1
ATOM 1482 O O . GLN A 1 183 ? 6.196 11.886 8.469 1.00 92.44 183 GLN A O 1
ATOM 1487 N N . ARG A 1 184 ? 7.276 13.193 9.936 1.00 93.44 184 ARG A N 1
ATOM 1488 C CA . ARG A 1 184 ? 7.322 12.166 10.995 1.00 93.44 184 ARG A CA 1
ATOM 1489 C C . ARG A 1 184 ? 5.940 11.875 11.575 1.00 93.44 184 ARG A C 1
ATOM 1491 O O . ARG A 1 184 ? 5.618 10.707 11.773 1.00 93.44 184 ARG A O 1
ATOM 1498 N N . ASN A 1 185 ? 5.127 12.904 11.806 1.00 93.94 185 ASN A N 1
ATOM 1499 C CA . ASN A 1 185 ? 3.750 12.735 12.274 1.00 93.94 185 ASN A CA 1
ATOM 1500 C C . ASN A 1 185 ? 2.884 12.037 11.221 1.00 93.94 185 ASN A C 1
ATOM 1502 O O . ASN A 1 185 ? 2.128 11.130 11.560 1.00 93.94 185 ASN A O 1
ATOM 1506 N N . LEU A 1 186 ? 3.049 12.399 9.946 1.00 94.06 186 LEU A N 1
ATOM 1507 C CA . LEU A 1 186 ? 2.396 11.727 8.827 1.00 94.06 186 LEU A CA 1
ATOM 1508 C C . LEU A 1 186 ? 2.746 10.233 8.790 1.00 94.06 186 LEU A C 1
ATOM 1510 O O . LEU A 1 186 ? 1.849 9.394 8.783 1.00 94.06 186 LEU A O 1
ATOM 1514 N N . ALA A 1 187 ? 4.038 9.887 8.852 1.00 93.25 187 ALA A N 1
ATOM 1515 C CA . ALA A 1 187 ? 4.469 8.489 8.898 1.00 93.25 187 ALA A CA 1
ATOM 1516 C C . ALA A 1 187 ? 3.904 7.738 10.112 1.00 93.25 187 ALA A C 1
ATOM 1518 O O . ALA A 1 187 ? 3.497 6.587 9.980 1.00 93.25 187 ALA A O 1
ATOM 1519 N N . ALA A 1 188 ? 3.854 8.376 11.285 1.00 92.25 188 ALA A N 1
ATOM 1520 C CA . ALA A 1 188 ? 3.337 7.753 12.500 1.00 92.25 188 ALA A CA 1
ATOM 1521 C C . ALA A 1 188 ? 1.819 7.496 12.442 1.00 92.25 188 ALA A C 1
ATOM 1523 O O . ALA A 1 188 ? 1.365 6.462 12.929 1.00 92.25 188 ALA A O 1
ATOM 1524 N N . ASN A 1 189 ? 1.047 8.404 11.838 1.00 88.88 189 ASN A N 1
ATOM 1525 C CA . ASN A 1 189 ? -0.416 8.321 11.796 1.00 88.88 189 ASN A CA 1
ATOM 1526 C C . ASN A 1 189 ? -0.934 7.501 10.607 1.00 88.88 189 ASN A C 1
ATOM 1528 O O . ASN A 1 189 ? -1.835 6.680 10.768 1.00 88.88 189 ASN A O 1
ATOM 1532 N N . THR A 1 190 ? -0.358 7.707 9.423 1.00 90.19 190 THR A N 1
ATOM 1533 C CA . THR A 1 190 ? -0.827 7.116 8.157 1.00 90.19 190 THR A CA 1
ATOM 1534 C C . THR A 1 190 ? 0.018 5.904 7.739 1.00 90.19 190 THR A C 1
ATOM 1536 O O . THR A 1 190 ? -0.357 5.155 6.839 1.00 90.19 190 THR A O 1
ATOM 1539 N N . GLY A 1 191 ? 1.153 5.669 8.406 1.00 91.12 191 GLY A N 1
ATOM 1540 C CA . GLY A 1 191 ? 2.052 4.534 8.168 1.00 91.12 191 GLY A CA 1
ATOM 1541 C C . GLY A 1 191 ? 3.145 4.781 7.124 1.00 91.12 191 GLY A C 1
ATOM 1542 O O . GLY A 1 191 ? 4.013 3.929 6.948 1.00 91.12 191 GLY A O 1
ATOM 1543 N N . MET A 1 192 ? 3.123 5.922 6.432 1.00 91.50 192 MET A N 1
ATOM 1544 C CA . MET A 1 192 ? 4.157 6.348 5.484 1.00 91.50 192 MET A CA 1
ATOM 1545 C C . MET A 1 192 ? 4.151 7.867 5.341 1.00 91.50 192 MET A C 1
ATOM 1547 O O . MET A 1 192 ? 3.109 8.489 5.525 1.00 91.50 192 MET A O 1
ATOM 1551 N N . ASN A 1 193 ? 5.289 8.458 4.998 1.00 92.31 193 ASN A N 1
ATOM 1552 C CA . ASN A 1 193 ? 5.375 9.861 4.595 1.00 92.31 193 ASN A CA 1
ATOM 1553 C C . ASN A 1 193 ? 5.528 9.998 3.063 1.00 92.31 193 ASN A C 1
ATOM 1555 O O . ASN A 1 193 ? 5.498 9.000 2.336 1.00 92.31 193 ASN A O 1
ATOM 1559 N N . PHE A 1 194 ? 5.688 11.216 2.532 1.00 90.00 194 PHE A N 1
ATOM 1560 C CA . PHE A 1 194 ? 5.807 11.383 1.076 1.00 90.00 194 PHE A CA 1
ATOM 1561 C C . PHE A 1 194 ? 7.100 10.797 0.490 1.00 90.00 194 PHE A C 1
ATOM 1563 O O . PHE A 1 194 ? 7.102 10.346 -0.660 1.00 90.00 194 PHE A O 1
ATOM 1570 N N . VAL A 1 195 ? 8.189 10.766 1.264 1.00 87.69 195 VAL A N 1
ATOM 1571 C CA . VAL A 1 195 ? 9.462 10.146 0.860 1.00 87.69 195 VAL A CA 1
ATOM 1572 C C . VAL A 1 195 ? 9.296 8.630 0.761 1.00 87.69 195 VAL A C 1
ATOM 1574 O O . VAL A 1 195 ? 9.699 8.026 -0.235 1.00 87.69 195 VAL A O 1
ATOM 1577 N N . ASP A 1 196 ? 8.642 8.018 1.744 1.00 91.06 196 ASP A N 1
ATOM 1578 C CA . ASP A 1 196 ? 8.323 6.590 1.748 1.00 91.06 196 ASP A CA 1
ATOM 1579 C C . ASP A 1 196 ? 7.415 6.231 0.566 1.00 91.06 196 ASP A C 1
ATOM 1581 O O . ASP A 1 196 ? 7.704 5.290 -0.176 1.00 91.06 196 ASP A O 1
ATOM 1585 N N . PHE A 1 197 ? 6.364 7.025 0.327 1.00 91.88 197 PHE A N 1
ATOM 1586 C CA . PHE A 1 197 ? 5.447 6.836 -0.799 1.00 91.88 197 PHE A CA 1
ATOM 1587 C C . PHE A 1 197 ? 6.173 6.932 -2.148 1.00 91.88 197 PHE A C 1
ATOM 1589 O O . PHE A 1 197 ? 5.979 6.096 -3.029 1.00 91.88 197 PHE A O 1
ATOM 1596 N N . SER A 1 198 ? 7.075 7.901 -2.297 1.00 88.62 198 SER A N 1
ATOM 1597 C CA . SER A 1 198 ? 7.895 8.079 -3.500 1.00 88.62 198 SER A CA 1
ATOM 1598 C C . SER A 1 198 ? 8.814 6.881 -3.763 1.00 88.62 198 SER A C 1
ATOM 1600 O O . SER A 1 198 ? 8.851 6.355 -4.879 1.00 88.62 198 SER A O 1
ATOM 1602 N N . ASN A 1 199 ? 9.514 6.405 -2.729 1.00 89.38 199 ASN A N 1
ATOM 1603 C CA . ASN A 1 199 ? 10.362 5.213 -2.808 1.00 89.38 199 ASN A CA 1
ATOM 1604 C C . ASN A 1 199 ? 9.550 3.955 -3.133 1.00 89.38 199 ASN A C 1
ATOM 1606 O O . ASN A 1 199 ? 9.977 3.127 -3.941 1.00 89.38 199 ASN A O 1
ATOM 1610 N N . PHE A 1 200 ? 8.363 3.825 -2.543 1.00 92.19 200 PHE A N 1
ATOM 1611 C CA . PHE A 1 200 ? 7.429 2.745 -2.835 1.00 92.19 200 PHE A CA 1
ATOM 1612 C C . PHE A 1 200 ? 7.007 2.745 -4.314 1.00 92.19 200 PHE A C 1
ATOM 1614 O O . PHE A 1 200 ? 7.108 1.711 -4.982 1.00 92.19 200 PHE A O 1
ATOM 1621 N N . LEU A 1 201 ? 6.605 3.903 -4.855 1.00 93.25 201 LEU A N 1
ATOM 1622 C CA . LEU A 1 201 ? 6.231 4.044 -6.265 1.00 93.25 201 LEU A CA 1
ATOM 1623 C C . LEU A 1 201 ? 7.390 3.700 -7.202 1.00 93.25 201 LEU A C 1
ATOM 1625 O O . LEU A 1 201 ? 7.175 2.997 -8.190 1.00 93.25 201 LEU A O 1
ATOM 1629 N N . LEU A 1 202 ? 8.610 4.149 -6.892 1.00 93.00 202 LEU A N 1
ATOM 1630 C CA . LEU A 1 202 ? 9.796 3.822 -7.682 1.00 93.00 202 LEU A CA 1
ATOM 1631 C C . LEU A 1 202 ? 10.087 2.322 -7.679 1.00 93.00 202 LEU A C 1
ATOM 1633 O O . LEU A 1 202 ? 10.275 1.738 -8.745 1.00 93.00 202 LEU A O 1
ATOM 1637 N N . ARG A 1 203 ? 10.113 1.686 -6.504 1.00 94.00 203 ARG A N 1
ATOM 1638 C CA . ARG A 1 203 ? 10.402 0.250 -6.388 1.00 94.00 203 ARG A CA 1
ATOM 1639 C C . ARG A 1 203 ? 9.381 -0.578 -7.157 1.00 94.00 203 ARG A C 1
ATOM 1641 O O . ARG A 1 203 ? 9.767 -1.481 -7.896 1.00 94.00 203 ARG A O 1
ATOM 1648 N N . LEU A 1 204 ? 8.093 -0.243 -7.059 1.00 94.31 204 LEU A N 1
ATOM 1649 C CA . LEU A 1 204 ? 7.071 -0.916 -7.857 1.00 94.31 204 LEU A CA 1
ATOM 1650 C C . LEU A 1 204 ? 7.203 -0.615 -9.348 1.00 94.31 204 LEU A C 1
ATOM 1652 O O . LEU A 1 204 ? 7.054 -1.535 -10.151 1.00 94.31 204 LEU A O 1
ATOM 1656 N N . PHE A 1 205 ? 7.505 0.625 -9.736 1.00 95.38 205 PHE A N 1
ATOM 1657 C CA . PHE A 1 205 ? 7.737 0.971 -11.137 1.00 95.38 205 PHE A CA 1
ATOM 1658 C C . PHE A 1 205 ? 8.870 0.127 -11.722 1.00 95.38 205 PHE A C 1
ATOM 1660 O O . PHE A 1 205 ? 8.654 -0.575 -12.708 1.00 95.38 205 PHE A O 1
ATOM 1667 N N . LEU A 1 206 ? 10.041 0.132 -11.080 1.00 95.38 206 LEU A N 1
ATOM 1668 C CA . LEU A 1 206 ? 11.215 -0.612 -11.529 1.00 95.38 206 LEU A CA 1
ATOM 1669 C C . LEU A 1 206 ? 10.957 -2.122 -11.540 1.00 95.38 206 LEU A C 1
ATOM 1671 O O . LEU A 1 206 ? 11.335 -2.782 -12.499 1.00 95.38 206 LEU A O 1
ATOM 1675 N N . ALA A 1 207 ? 10.261 -2.670 -10.538 1.00 94.69 207 ALA A N 1
ATOM 1676 C CA . ALA A 1 207 ? 9.939 -4.096 -10.504 1.00 94.69 207 ALA A CA 1
ATOM 1677 C C . ALA A 1 207 ? 8.985 -4.514 -11.637 1.00 94.69 207 ALA A C 1
ATOM 1679 O O . ALA A 1 207 ? 9.190 -5.561 -12.245 1.00 94.69 207 ALA A O 1
ATOM 1680 N N . ASN A 1 208 ? 7.970 -3.702 -11.964 1.00 94.00 208 ASN A N 1
ATOM 1681 C CA . ASN A 1 208 ? 7.098 -3.953 -13.121 1.00 94.00 208 ASN A CA 1
ATOM 1682 C C . ASN A 1 208 ? 7.868 -3.769 -14.441 1.00 94.00 208 ASN A C 1
ATOM 1684 O O . ASN A 1 208 ? 7.704 -4.557 -15.372 1.00 94.00 208 ASN A O 1
ATOM 1688 N N . LEU A 1 209 ? 8.738 -2.758 -14.513 1.00 94.06 209 LEU A N 1
ATOM 1689 C CA . LEU A 1 209 ? 9.557 -2.476 -15.686 1.00 94.06 209 LEU A CA 1
ATOM 1690 C C . LEU A 1 209 ? 10.570 -3.591 -15.964 1.00 94.06 209 LEU A C 1
ATOM 1692 O O . LEU A 1 209 ? 10.749 -3.959 -17.118 1.00 94.06 209 LEU A O 1
ATOM 1696 N N . ALA A 1 210 ? 11.170 -4.174 -14.926 1.00 92.50 210 ALA A N 1
ATOM 1697 C CA . ALA A 1 210 ? 12.063 -5.325 -15.020 1.00 92.50 210 ALA A CA 1
ATOM 1698 C C . ALA A 1 210 ? 11.389 -6.519 -15.718 1.00 92.50 210 ALA A C 1
ATOM 1700 O O . ALA A 1 210 ? 12.000 -7.180 -16.559 1.00 92.50 210 ALA A O 1
ATOM 1701 N N . GLN A 1 211 ? 10.103 -6.757 -15.434 1.00 89.81 211 GLN A N 1
ATOM 1702 C CA . GLN A 1 211 ? 9.339 -7.815 -16.102 1.00 89.81 211 GLN A CA 1
ATOM 1703 C C . GLN A 1 211 ? 9.082 -7.493 -17.579 1.00 89.81 211 GLN A C 1
ATOM 1705 O O . GLN A 1 211 ? 9.181 -8.377 -18.430 1.00 89.81 211 GLN A O 1
ATOM 1710 N N . VAL A 1 212 ? 8.787 -6.229 -17.902 1.00 89.75 212 VAL A N 1
ATOM 1711 C CA . VAL A 1 212 ? 8.629 -5.781 -19.295 1.00 89.75 212 VAL A CA 1
ATOM 1712 C C . VAL A 1 212 ? 9.951 -5.876 -20.056 1.00 89.75 212 VAL A C 1
ATOM 1714 O O . VAL A 1 212 ? 9.965 -6.370 -21.180 1.00 89.75 212 VAL A O 1
ATOM 1717 N N . PHE A 1 213 ? 11.058 -5.447 -19.449 1.00 89.38 213 PHE A N 1
ATOM 1718 C CA . PHE A 1 213 ? 12.395 -5.527 -20.034 1.00 89.38 213 PHE A CA 1
ATOM 1719 C C . PHE A 1 213 ? 12.746 -6.969 -20.403 1.00 89.38 213 PHE A C 1
ATOM 1721 O O . PHE A 1 213 ? 13.158 -7.230 -21.529 1.00 89.38 213 PHE A O 1
ATOM 1728 N N . HIS A 1 214 ? 12.490 -7.913 -19.498 1.00 84.19 214 HIS A N 1
ATOM 1729 C CA . HIS A 1 214 ? 12.731 -9.329 -19.754 1.00 84.19 214 HIS A CA 1
ATOM 1730 C C . HIS A 1 214 ? 11.880 -9.873 -20.920 1.00 84.19 214 HIS A C 1
ATOM 1732 O O . HIS A 1 214 ? 12.383 -10.579 -21.789 1.00 84.19 214 HIS A O 1
ATOM 1738 N N . GLN A 1 215 ? 10.599 -9.491 -21.010 1.00 81.38 215 GLN A N 1
ATOM 1739 C CA . GLN A 1 215 ? 9.757 -9.851 -22.162 1.00 81.38 215 GLN A CA 1
ATOM 1740 C C . GLN A 1 215 ? 10.275 -9.236 -23.470 1.00 81.38 215 GLN A C 1
ATOM 1742 O O . GLN A 1 215 ? 10.224 -9.860 -24.532 1.00 81.38 215 GLN A O 1
ATOM 1747 N N . TYR A 1 216 ? 10.770 -8.003 -23.398 1.00 81.19 216 TYR A N 1
ATOM 1748 C CA . TYR A 1 216 ? 11.324 -7.289 -24.536 1.00 81.19 216 TYR A CA 1
ATOM 1749 C C . TYR A 1 216 ? 12.611 -7.955 -25.049 1.00 81.19 216 TYR A C 1
ATOM 1751 O O . TYR A 1 216 ? 12.744 -8.143 -26.262 1.00 81.19 216 TYR A O 1
ATOM 1759 N N . THR A 1 217 ? 13.523 -8.376 -24.168 1.00 80.56 217 THR A N 1
ATOM 1760 C CA . THR A 1 217 ? 14.750 -9.095 -24.557 1.00 80.56 217 THR A CA 1
ATOM 1761 C C . THR A 1 217 ? 14.453 -10.494 -25.107 1.00 80.56 217 THR A C 1
ATOM 1763 O O . THR A 1 217 ? 14.980 -10.848 -26.165 1.00 80.56 217 THR A O 1
ATOM 1766 N N . ASP A 1 218 ? 13.520 -11.237 -24.504 1.00 75.94 218 ASP A N 1
ATOM 1767 C CA . ASP A 1 218 ? 13.032 -12.527 -25.020 1.00 75.94 218 ASP A CA 1
ATOM 1768 C C . ASP A 1 218 ? 12.429 -12.395 -26.432 1.00 75.94 218 ASP A C 1
ATOM 1770 O O . ASP A 1 218 ? 12.687 -13.213 -27.320 1.00 75.94 218 ASP A O 1
ATOM 1774 N N . SER A 1 219 ? 11.642 -11.344 -26.683 1.00 70.50 219 SER A N 1
ATOM 1775 C CA . SER A 1 219 ? 10.991 -11.127 -27.986 1.00 70.50 219 SER A CA 1
ATOM 1776 C C . SER A 1 219 ? 11.974 -10.788 -29.113 1.00 70.50 219 SER A C 1
ATOM 1778 O O . SER A 1 219 ? 11.711 -11.076 -30.279 1.00 70.50 219 SER A O 1
ATOM 1780 N N . LYS A 1 220 ? 13.140 -10.212 -28.787 1.00 67.44 220 LYS A N 1
ATOM 1781 C CA . LYS A 1 220 ? 14.219 -9.994 -29.764 1.00 67.44 220 LYS A CA 1
ATOM 1782 C C . LYS A 1 220 ? 14.910 -11.292 -30.170 1.00 67.44 220 LYS A C 1
ATOM 1784 O O . LYS A 1 220 ? 15.486 -11.350 -31.254 1.00 67.44 220 LYS A O 1
ATOM 1789 N N . THR A 1 221 ? 14.869 -12.311 -29.315 1.00 59.50 221 THR A N 1
ATOM 1790 C CA . THR A 1 221 ? 15.522 -13.604 -29.555 1.00 59.50 221 THR A CA 1
ATOM 1791 C C . THR A 1 221 ? 14.563 -14.679 -30.080 1.00 59.50 221 THR A C 1
ATOM 1793 O O . THR A 1 221 ? 15.018 -15.653 -30.679 1.00 59.50 221 THR A O 1
ATOM 1796 N N . SER A 1 222 ? 13.244 -14.493 -29.941 1.00 57.31 222 SER A N 1
ATOM 1797 C CA . SER A 1 222 ? 12.215 -15.467 -30.332 1.00 57.31 222 SER A CA 1
ATOM 1798 C C . SER A 1 222 ? 11.054 -14.834 -31.121 1.00 57.31 222 SER A C 1
ATOM 1800 O O . SER A 1 222 ? 10.506 -13.800 -30.759 1.00 57.31 222 SER A O 1
ATOM 1802 N N . SER A 1 223 ? 10.649 -15.461 -32.234 1.00 45.97 223 SER A N 1
ATOM 1803 C CA . SER A 1 223 ? 9.732 -14.884 -33.237 1.00 45.97 223 SER A CA 1
ATOM 1804 C C . SER A 1 223 ? 8.234 -14.942 -32.884 1.00 45.97 223 SER A C 1
ATOM 1806 O O . SER A 1 223 ? 7.399 -14.992 -33.789 1.00 45.97 223 SER A O 1
ATOM 1808 N N . VAL A 1 224 ? 7.858 -14.993 -31.605 1.00 44.69 224 VAL A N 1
ATOM 1809 C CA . VAL A 1 224 ? 6.452 -15.137 -31.186 1.00 44.69 224 VAL A CA 1
ATOM 1810 C C . VAL A 1 224 ? 6.025 -13.904 -30.395 1.00 44.69 224 VAL A C 1
ATOM 1812 O O . VAL A 1 224 ? 6.191 -13.838 -29.182 1.00 44.69 224 VAL A O 1
ATOM 1815 N N . SER A 1 225 ? 5.454 -12.915 -31.090 1.00 50.19 225 SER A N 1
ATOM 1816 C CA . SER A 1 225 ? 4.810 -11.763 -30.454 1.00 50.19 225 SER A CA 1
ATOM 1817 C C . SER A 1 225 ? 3.312 -12.022 -30.287 1.00 50.19 225 SER A C 1
ATOM 1819 O O . SER A 1 225 ? 2.523 -11.848 -31.217 1.00 50.19 225 SER A O 1
ATOM 1821 N N . SER A 1 226 ? 2.901 -12.395 -29.083 1.00 50.09 226 SER A N 1
ATOM 1822 C CA . SER A 1 226 ? 1.518 -12.234 -28.639 1.00 50.09 226 SER A CA 1
ATOM 1823 C C . SER A 1 226 ? 1.529 -11.419 -27.355 1.00 50.09 226 SER A C 1
ATOM 1825 O O . SER A 1 226 ? 2.216 -11.793 -26.405 1.00 50.09 226 SER A O 1
ATOM 1827 N N . SER A 1 227 ? 0.787 -10.307 -27.330 1.00 57.03 227 SER A N 1
ATOM 1828 C CA . SER A 1 227 ? 0.563 -9.519 -26.114 1.00 57.03 227 SER A CA 1
ATOM 1829 C C . SER A 1 227 ? -0.109 -10.417 -25.077 1.00 57.03 227 SER A C 1
ATOM 1831 O O . SER A 1 227 ? -1.277 -10.775 -25.211 1.00 57.03 227 SER A O 1
ATOM 1833 N N . SER A 1 228 ? 0.666 -10.859 -24.090 1.00 72.25 228 SER A N 1
ATOM 1834 C CA . SER A 1 228 ? 0.167 -11.713 -23.019 1.00 72.25 228 SER A CA 1
ATOM 1835 C C . SER A 1 228 ? -0.669 -10.881 -22.040 1.00 72.25 228 SER A C 1
ATOM 1837 O O . SER A 1 228 ? -0.393 -9.696 -21.839 1.00 72.25 228 SER A O 1
ATOM 1839 N N . GLN A 1 229 ? -1.673 -11.486 -21.395 1.00 80.06 229 GLN A N 1
ATOM 1840 C CA . GLN A 1 229 ? -2.435 -10.837 -20.311 1.00 80.06 229 GLN A CA 1
ATOM 1841 C C . GLN A 1 229 ? -1.505 -10.271 -19.219 1.00 80.06 229 GLN A C 1
ATOM 1843 O O . GLN A 1 229 ? -1.755 -9.207 -18.662 1.00 80.06 229 GLN A O 1
ATOM 1848 N N . LEU A 1 230 ? -0.370 -10.939 -19.005 1.00 82.44 230 LEU A N 1
ATOM 1849 C CA . LEU A 1 230 ? 0.715 -10.515 -18.130 1.00 82.44 230 LEU A CA 1
ATOM 1850 C C . LEU A 1 230 ? 1.317 -9.156 -18.545 1.00 82.44 230 LEU A C 1
ATOM 1852 O O . LEU A 1 230 ? 1.468 -8.261 -17.717 1.00 82.44 230 LEU A O 1
ATOM 1856 N N . THR A 1 231 ? 1.608 -8.959 -19.836 1.00 81.94 231 THR A N 1
ATOM 1857 C CA . THR A 1 231 ? 2.097 -7.674 -20.373 1.00 81.94 231 THR A CA 1
ATOM 1858 C C . THR A 1 231 ? 1.070 -6.555 -20.175 1.00 81.94 231 THR A C 1
ATOM 1860 O O . THR A 1 231 ? 1.437 -5.428 -19.835 1.00 81.94 231 THR A O 1
ATOM 1863 N N . GLN A 1 232 ? -0.222 -6.854 -20.349 1.00 84.81 232 GLN A N 1
ATOM 1864 C CA . GLN A 1 232 ? -1.301 -5.888 -20.112 1.00 84.81 232 GLN A CA 1
ATOM 1865 C C . GLN A 1 232 ? -1.364 -5.478 -18.636 1.00 84.81 232 GLN A C 1
ATOM 1867 O O . GLN A 1 232 ? -1.517 -4.292 -18.346 1.00 84.81 232 GLN A O 1
ATOM 1872 N N . HIS A 1 233 ? -1.159 -6.423 -17.712 1.00 88.56 233 HIS A N 1
ATOM 1873 C CA . HIS A 1 233 ? -1.130 -6.142 -16.277 1.00 88.56 233 HIS A CA 1
ATOM 1874 C C . HIS A 1 233 ? 0.026 -5.207 -15.898 1.00 88.56 233 HIS A C 1
ATOM 1876 O O . HIS A 1 233 ? -0.189 -4.179 -15.254 1.00 88.56 233 HIS A O 1
ATOM 1882 N N . PHE A 1 234 ? 1.247 -5.495 -16.360 1.00 89.88 234 PHE A N 1
ATOM 1883 C CA . PHE A 1 234 ? 2.389 -4.612 -16.107 1.00 89.88 234 PHE A CA 1
ATOM 1884 C C . PHE A 1 234 ? 2.189 -3.230 -16.734 1.00 89.88 234 PHE A C 1
ATOM 1886 O O . PHE A 1 234 ? 2.448 -2.218 -16.087 1.00 89.88 234 PHE A O 1
ATOM 1893 N N . THR A 1 235 ? 1.633 -3.165 -17.946 1.00 89.94 235 THR A N 1
ATOM 1894 C CA . THR A 1 235 ? 1.287 -1.890 -18.598 1.00 89.94 235 THR A CA 1
ATOM 1895 C C . THR A 1 235 ? 0.276 -1.090 -17.774 1.00 89.94 235 THR A C 1
ATOM 1897 O O . THR A 1 235 ? 0.430 0.125 -17.617 1.00 89.94 235 THR A O 1
ATOM 1900 N N . PHE A 1 236 ? -0.739 -1.752 -17.209 1.00 91.25 236 PHE A N 1
ATOM 1901 C CA . PHE A 1 236 ? -1.712 -1.122 -16.319 1.00 91.25 236 PHE A CA 1
ATOM 1902 C C . PHE A 1 236 ? -1.043 -0.553 -15.062 1.00 91.25 236 PHE A C 1
ATOM 1904 O O . PHE A 1 236 ? -1.259 0.617 -14.745 1.00 91.25 236 PHE A O 1
ATOM 1911 N N . ASN A 1 237 ? -0.189 -1.332 -14.392 1.00 92.62 237 ASN A N 1
ATOM 1912 C CA . ASN A 1 237 ? 0.518 -0.890 -13.187 1.00 92.62 237 ASN A CA 1
ATOM 1913 C C . ASN A 1 237 ? 1.427 0.311 -13.467 1.00 92.62 237 ASN A C 1
ATOM 1915 O O . ASN A 1 237 ? 1.365 1.307 -12.750 1.00 92.62 237 ASN A O 1
ATOM 1919 N N . LEU A 1 238 ? 2.217 0.258 -14.543 1.00 94.31 238 LEU A N 1
ATOM 1920 C CA . LEU A 1 238 ? 3.083 1.365 -14.961 1.00 94.31 238 LEU A CA 1
ATOM 1921 C C . LEU A 1 238 ? 2.260 2.620 -15.291 1.00 94.31 238 LEU A C 1
ATOM 1923 O O . LEU A 1 238 ? 2.630 3.726 -14.899 1.00 94.31 238 LEU A O 1
ATOM 1927 N N . SER A 1 239 ? 1.097 2.452 -15.928 1.00 92.62 239 SER A N 1
ATOM 1928 C CA . SER A 1 239 ? 0.170 3.555 -16.207 1.00 92.62 239 SER A CA 1
ATOM 1929 C C . SER A 1 239 ? -0.438 4.149 -14.936 1.00 92.62 239 SER A C 1
ATOM 1931 O O . SER A 1 239 ? -0.552 5.368 -14.818 1.00 92.62 239 SER A O 1
ATOM 1933 N N . ALA A 1 240 ? -0.821 3.308 -13.973 1.00 93.88 240 ALA A N 1
ATOM 1934 C CA . ALA A 1 240 ? -1.338 3.748 -12.682 1.00 93.88 240 ALA A CA 1
ATOM 1935 C C . ALA A 1 240 ? -0.281 4.522 -11.886 1.00 93.88 240 ALA A C 1
ATOM 1937 O O . ALA A 1 240 ? -0.587 5.593 -11.359 1.00 93.88 240 ALA A O 1
ATOM 1938 N N . ILE A 1 241 ? 0.963 4.032 -11.872 1.00 94.94 241 ILE A N 1
ATOM 1939 C CA . ILE A 1 241 ? 2.085 4.722 -11.231 1.00 94.94 241 ILE A CA 1
ATOM 1940 C C . ILE A 1 241 ? 2.332 6.069 -11.914 1.00 94.94 241 ILE A C 1
ATOM 1942 O O . ILE A 1 241 ? 2.376 7.097 -11.249 1.00 94.94 241 ILE A O 1
ATOM 1946 N N . ARG A 1 242 ? 2.398 6.112 -13.249 1.00 94.25 242 ARG A N 1
ATOM 1947 C CA . ARG A 1 242 ? 2.563 7.378 -13.976 1.00 94.25 242 ARG A CA 1
ATOM 1948 C C . ARG A 1 242 ? 1.491 8.403 -13.603 1.00 94.25 242 ARG A C 1
ATOM 1950 O O . ARG A 1 242 ? 1.818 9.554 -13.332 1.00 94.25 242 ARG A O 1
ATOM 1957 N N . ARG A 1 243 ? 0.214 7.995 -13.593 1.00 93.31 243 ARG A N 1
ATOM 1958 C CA . ARG A 1 243 ? -0.905 8.883 -13.238 1.00 93.31 243 ARG A CA 1
ATOM 1959 C C . ARG A 1 243 ? -0.745 9.448 -11.832 1.00 93.31 243 ARG A C 1
ATOM 1961 O O . ARG A 1 243 ? -0.974 10.639 -11.646 1.00 93.31 243 ARG A O 1
ATOM 1968 N N . ILE A 1 244 ? -0.333 8.625 -10.865 1.00 93.50 244 ILE A N 1
ATOM 1969 C CA . ILE A 1 244 ? -0.163 9.121 -9.501 1.00 93.50 244 ILE A CA 1
ATOM 1970 C C . ILE A 1 244 ? 1.041 10.048 -9.368 1.00 93.50 244 ILE A C 1
ATOM 1972 O O . ILE A 1 244 ? 0.922 11.059 -8.696 1.00 93.50 244 ILE A O 1
ATOM 1976 N N . VAL A 1 245 ? 2.156 9.781 -10.055 1.00 91.69 245 VAL A N 1
ATOM 1977 C CA . VAL A 1 245 ? 3.323 10.679 -10.038 1.00 91.69 245 VAL A CA 1
ATOM 1978 C C . VAL A 1 245 ? 2.960 12.048 -10.627 1.00 91.69 245 VAL A C 1
ATOM 1980 O O . VAL A 1 245 ? 3.345 13.070 -10.071 1.00 91.69 245 VAL A O 1
ATOM 1983 N N . VAL A 1 246 ? 2.156 12.087 -11.697 1.00 91.62 246 VAL A N 1
ATOM 1984 C CA . VAL A 1 246 ? 1.624 13.350 -12.247 1.00 91.62 246 VAL A CA 1
ATOM 1985 C C . VAL A 1 246 ? 0.722 14.061 -11.234 1.00 91.62 246 VAL A C 1
ATOM 1987 O O . VAL A 1 246 ? 0.912 15.245 -10.987 1.00 91.62 246 VAL A O 1
ATOM 1990 N N . LYS A 1 247 ? -0.204 13.342 -10.591 1.00 92.19 247 LYS A N 1
ATOM 1991 C CA . LYS A 1 247 ? -1.077 13.920 -9.558 1.00 92.19 247 LYS A CA 1
ATOM 1992 C C . LYS A 1 247 ? -0.283 14.464 -8.365 1.00 92.19 247 LYS A C 1
ATOM 1994 O O . LYS A 1 247 ? -0.634 15.515 -7.834 1.00 92.19 247 LYS A O 1
ATOM 1999 N N . VAL A 1 248 ? 0.775 13.764 -7.946 1.00 89.38 248 VAL A N 1
ATOM 2000 C CA . VAL A 1 248 ? 1.697 14.215 -6.892 1.00 89.38 248 VAL A CA 1
ATOM 2001 C C . VAL A 1 248 ? 2.363 15.516 -7.319 1.00 89.38 248 VAL A C 1
ATOM 2003 O O . VAL A 1 248 ? 2.321 16.476 -6.564 1.00 89.38 248 VAL A O 1
ATOM 2006 N N . GLU A 1 249 ? 2.924 15.570 -8.528 1.00 86.56 249 GLU A N 1
ATOM 2007 C CA . GLU A 1 249 ? 3.543 16.783 -9.074 1.00 86.56 249 GLU A CA 1
ATOM 2008 C C . GLU A 1 249 ? 2.572 17.972 -9.049 1.00 86.56 249 GLU A C 1
ATOM 2010 O O . GLU A 1 249 ? 2.897 19.018 -8.501 1.00 86.56 249 GLU A O 1
ATOM 2015 N N . GLU A 1 250 ? 1.357 17.794 -9.567 1.00 88.25 250 GLU A N 1
ATOM 2016 C CA . GLU A 1 250 ? 0.337 18.849 -9.625 1.00 88.25 250 GLU A CA 1
ATOM 2017 C C . GLU A 1 250 ? -0.156 19.288 -8.243 1.00 88.25 250 GLU A C 1
ATOM 2019 O O . GLU A 1 250 ? -0.480 20.456 -8.043 1.00 88.25 250 GLU A O 1
ATOM 2024 N N . SER A 1 251 ? -0.228 18.359 -7.288 1.00 86.62 251 SER A N 1
ATOM 2025 C CA . SER A 1 251 ? -0.700 18.652 -5.931 1.00 86.62 251 SER A CA 1
ATOM 2026 C C . SER A 1 251 ? 0.378 19.291 -5.058 1.00 86.62 251 SER A C 1
ATOM 2028 O O . SER A 1 251 ? 0.037 19.977 -4.099 1.00 86.62 251 SER A O 1
ATOM 2030 N N . MET A 1 252 ? 1.655 19.034 -5.362 1.00 76.94 252 MET A N 1
ATOM 2031 C CA . MET A 1 252 ? 2.816 19.502 -4.597 1.00 76.94 252 MET A CA 1
ATOM 2032 C C . MET A 1 252 ? 3.435 20.782 -5.166 1.00 76.94 252 MET A C 1
ATOM 2034 O O . MET A 1 252 ? 4.190 21.446 -4.454 1.00 76.94 252 MET A O 1
ATOM 2038 N N . ASP A 1 253 ? 3.116 21.159 -6.409 1.00 68.75 253 ASP A N 1
ATOM 2039 C CA . ASP A 1 253 ? 3.574 22.414 -7.012 1.00 68.75 253 ASP A CA 1
ATOM 2040 C C . ASP A 1 253 ? 3.093 23.614 -6.172 1.00 68.75 253 ASP A C 1
ATOM 2042 O O . ASP A 1 253 ? 1.904 23.926 -6.093 1.00 68.75 253 ASP A O 1
ATOM 2046 N N . GLY A 1 254 ? 4.033 24.269 -5.484 1.00 57.88 254 GLY A N 1
ATOM 2047 C CA . GLY A 1 254 ? 3.765 25.412 -4.605 1.00 57.88 254 GLY A CA 1
ATOM 2048 C C . GLY A 1 254 ? 3.553 25.098 -3.116 1.00 57.88 254 GLY A C 1
ATOM 2049 O O . GLY A 1 254 ? 3.413 26.042 -2.336 1.00 57.88 254 GLY A O 1
ATOM 2050 N N . LEU A 1 255 ? 3.582 23.831 -2.681 1.00 62.28 255 LEU A N 1
ATOM 2051 C CA . LEU A 1 255 ? 3.620 23.485 -1.253 1.00 62.28 255 LEU A CA 1
ATOM 2052 C C . LEU A 1 255 ? 5.029 23.737 -0.692 1.00 62.28 255 LEU A C 1
ATOM 2054 O O . LEU A 1 255 ? 5.993 23.043 -1.017 1.00 62.28 255 LEU A O 1
ATOM 2058 N N . ALA A 1 256 ? 5.154 24.759 0.158 1.00 49.34 256 ALA A N 1
ATOM 2059 C CA . ALA A 1 256 ? 6.384 25.031 0.890 1.00 49.34 256 ALA A CA 1
ATOM 2060 C C . ALA A 1 256 ? 6.636 23.904 1.899 1.00 49.34 256 ALA A C 1
ATOM 2062 O O . ALA A 1 256 ? 5.861 23.748 2.836 1.00 49.34 256 ALA A O 1
ATOM 2063 N N . GLY A 1 257 ? 7.714 23.142 1.710 1.00 51.47 257 GLY A N 1
ATOM 2064 C CA . GLY A 1 257 ? 8.124 22.112 2.662 1.00 51.47 257 GLY A CA 1
ATOM 2065 C C . GLY A 1 257 ? 8.465 20.770 2.039 1.00 51.47 257 GLY A C 1
ATOM 2066 O O . GLY A 1 257 ? 9.275 20.080 2.624 1.00 51.47 257 GLY A O 1
ATOM 2067 N N . TYR A 1 258 ? 7.981 20.404 0.847 1.00 59.19 258 TYR A N 1
ATOM 2068 C CA . TYR A 1 258 ? 8.258 19.063 0.311 1.00 59.19 258 TYR A CA 1
ATOM 2069 C C . TYR A 1 258 ? 9.777 18.783 0.264 1.00 59.19 258 TYR A C 1
ATOM 2071 O O . TYR A 1 258 ? 10.486 19.452 -0.503 1.00 59.19 258 TYR A O 1
ATOM 2079 N N . PRO A 1 259 ? 10.307 17.837 1.072 1.00 54.88 259 PRO A N 1
ATOM 2080 C CA . PRO A 1 259 ? 11.723 17.511 1.055 1.00 54.88 259 PRO A CA 1
ATOM 2081 C C . PRO A 1 259 ? 11.978 16.913 -0.320 1.00 54.88 259 PRO A C 1
ATOM 2083 O O . PRO A 1 259 ? 11.465 15.842 -0.630 1.00 54.88 259 PRO A O 1
ATOM 2086 N N . GLY A 1 260 ? 12.641 17.684 -1.183 1.00 59.22 260 GLY A N 1
ATOM 2087 C CA . GLY A 1 260 ? 12.711 17.438 -2.620 1.00 59.22 260 GLY A CA 1
ATOM 2088 C C . GLY A 1 260 ? 12.849 15.960 -2.983 1.00 59.22 260 GLY A C 1
ATOM 2089 O O . GLY A 1 260 ? 13.577 15.205 -2.342 1.00 59.22 260 GLY A O 1
ATOM 2090 N N . PHE A 1 261 ? 12.135 15.550 -4.027 1.00 66.38 261 PHE A N 1
ATOM 2091 C CA . PHE A 1 261 ? 12.153 14.186 -4.541 1.00 66.38 261 PHE A CA 1
ATOM 2092 C C . PHE A 1 261 ? 13.574 13.841 -5.010 1.00 66.38 261 PHE A C 1
ATOM 2094 O O . PHE A 1 261 ? 13.942 14.184 -6.120 1.00 66.38 261 PHE A O 1
ATOM 2101 N N . SER A 1 262 ? 14.400 13.210 -4.178 1.00 78.94 262 SER A N 1
ATOM 2102 C CA . SER A 1 262 ? 15.766 12.823 -4.544 1.00 78.94 262 SER A CA 1
ATOM 2103 C C . SER A 1 262 ? 15.975 11.353 -4.240 1.00 78.94 262 SER A C 1
ATOM 2105 O O . SER A 1 262 ? 16.240 10.982 -3.098 1.00 78.94 262 SER A O 1
ATOM 2107 N N . ILE A 1 263 ? 15.865 10.517 -5.268 1.00 83.00 263 ILE A N 1
ATOM 2108 C CA . ILE A 1 263 ? 16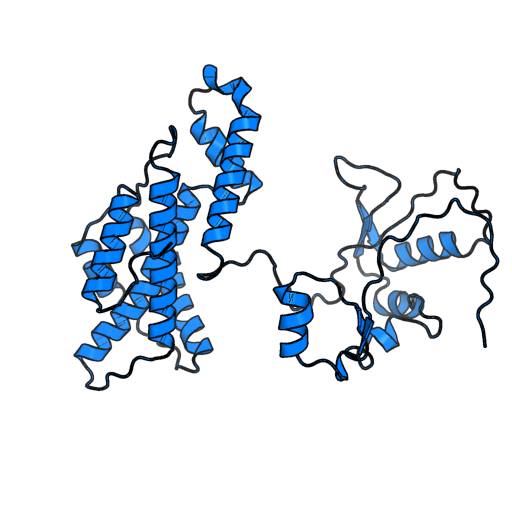.070 9.078 -5.145 1.00 83.00 263 ILE A CA 1
ATOM 2109 C C . ILE A 1 263 ? 17.343 8.679 -5.880 1.00 83.00 263 ILE A C 1
ATOM 2111 O O . ILE A 1 263 ? 17.509 8.972 -7.067 1.00 83.00 263 ILE A O 1
ATOM 2115 N N . ASN A 1 264 ? 18.229 7.984 -5.170 1.00 88.25 264 ASN A N 1
ATOM 2116 C CA . ASN A 1 264 ? 19.383 7.331 -5.765 1.00 88.25 264 ASN A CA 1
ATOM 2117 C C . ASN A 1 264 ? 18.929 6.001 -6.389 1.00 88.25 264 ASN A C 1
ATOM 2119 O O . ASN A 1 264 ? 18.584 5.041 -5.691 1.00 88.25 264 ASN A O 1
ATOM 2123 N N . LEU A 1 265 ? 18.902 5.962 -7.723 1.00 90.62 265 LEU A N 1
ATOM 2124 C CA . LEU A 1 265 ? 18.518 4.773 -8.482 1.00 90.62 265 LEU A CA 1
ATOM 2125 C C . LEU A 1 265 ? 19.495 3.635 -8.225 1.00 90.62 265 LEU A C 1
ATOM 2127 O O . LEU A 1 265 ? 19.069 2.495 -8.073 1.00 90.62 265 LEU A O 1
ATOM 2131 N N . LYS A 1 266 ? 20.789 3.951 -8.129 1.00 89.94 266 LYS A N 1
ATOM 2132 C CA . LYS A 1 266 ? 21.838 2.959 -7.912 1.00 89.94 266 LYS A CA 1
ATOM 2133 C C . LYS A 1 266 ? 21.628 2.212 -6.595 1.00 89.94 266 LYS A C 1
ATOM 2135 O O . LYS A 1 266 ? 21.593 0.989 -6.609 1.00 89.94 266 LYS A O 1
ATOM 2140 N N . ASP A 1 267 ? 21.377 2.934 -5.503 1.00 91.50 267 ASP A N 1
ATOM 2141 C CA . ASP A 1 267 ? 21.143 2.317 -4.188 1.00 91.50 267 ASP A CA 1
ATOM 2142 C C . ASP A 1 267 ? 19.903 1.409 -4.196 1.00 91.50 267 ASP A C 1
ATOM 2144 O O . ASP A 1 267 ? 19.894 0.361 -3.560 1.00 91.50 267 ASP A O 1
ATOM 2148 N N . THR A 1 268 ? 18.856 1.788 -4.941 1.00 91.44 268 THR A N 1
ATOM 2149 C CA . THR A 1 268 ? 17.646 0.958 -5.086 1.00 91.44 268 THR A CA 1
ATOM 2150 C C . THR A 1 268 ? 17.917 -0.298 -5.911 1.00 91.44 268 THR A C 1
ATOM 2152 O O . THR A 1 268 ? 17.420 -1.368 -5.581 1.00 91.44 268 THR A O 1
ATOM 2155 N N . LEU A 1 269 ? 18.681 -0.172 -6.995 1.00 92.31 269 LEU A N 1
ATOM 2156 C CA . LEU A 1 269 ? 18.982 -1.259 -7.924 1.00 92.31 269 LEU A CA 1
ATOM 2157 C C . LEU A 1 269 ? 19.969 -2.281 -7.346 1.00 92.31 269 LEU A C 1
ATOM 2159 O O . LEU A 1 269 ? 19.860 -3.461 -7.666 1.00 92.31 269 LEU A O 1
ATOM 2163 N N . GLU A 1 270 ? 20.904 -1.836 -6.504 1.00 90.50 270 GLU A N 1
ATOM 2164 C CA . GLU A 1 270 ? 21.896 -2.683 -5.825 1.00 90.50 270 GLU A CA 1
ATOM 2165 C C . GLU A 1 270 ? 21.359 -3.320 -4.524 1.00 90.50 270 GLU A C 1
ATOM 2167 O O . GLU A 1 270 ? 22.028 -4.169 -3.933 1.00 90.50 270 GLU A O 1
ATOM 2172 N N . ASP A 1 271 ? 20.153 -2.948 -4.076 1.00 91.75 271 ASP A N 1
ATOM 2173 C CA . ASP A 1 271 ? 19.507 -3.493 -2.877 1.00 91.75 271 ASP A CA 1
ATOM 2174 C C . ASP A 1 271 ? 19.062 -4.962 -3.085 1.00 91.75 271 ASP A C 1
ATOM 2176 O O . ASP A 1 271 ? 18.194 -5.241 -3.925 1.00 91.75 271 ASP A O 1
ATOM 2180 N N . PRO A 1 272 ? 19.568 -5.928 -2.290 1.00 91.12 272 PRO A N 1
ATOM 2181 C CA . PRO A 1 272 ? 19.152 -7.329 -2.381 1.00 91.12 272 PRO A CA 1
ATOM 2182 C C . PRO A 1 272 ? 17.644 -7.552 -2.182 1.00 91.12 272 PRO A C 1
ATOM 2184 O O . PRO A 1 272 ? 17.069 -8.458 -2.794 1.00 91.12 272 PRO A O 1
ATOM 2187 N N . GLU A 1 273 ? 16.976 -6.733 -1.364 1.00 93.12 273 GLU A N 1
ATOM 2188 C CA . GLU A 1 273 ? 15.523 -6.833 -1.172 1.00 93.12 273 GLU A CA 1
ATOM 2189 C C . GLU A 1 273 ? 14.754 -6.330 -2.403 1.00 93.12 273 GLU A C 1
ATOM 2191 O O . GLU A 1 273 ? 13.659 -6.818 -2.689 1.00 93.12 273 GLU A O 1
ATOM 2196 N N . PHE A 1 274 ? 15.330 -5.419 -3.196 1.00 92.44 274 PHE A N 1
ATOM 2197 C CA . PHE A 1 274 ? 14.747 -5.021 -4.479 1.00 92.44 274 PHE A CA 1
ATOM 2198 C C . PHE A 1 274 ? 14.853 -6.139 -5.528 1.00 92.44 274 PHE A C 1
ATOM 2200 O O . PHE A 1 274 ? 13.884 -6.409 -6.245 1.00 92.44 274 PHE A O 1
ATOM 2207 N N . LEU A 1 275 ? 15.982 -6.852 -5.584 1.00 91.06 275 LEU A N 1
ATOM 2208 C CA . LEU A 1 275 ? 16.111 -8.050 -6.422 1.00 91.06 275 LEU A CA 1
ATOM 2209 C C . LEU A 1 275 ? 15.046 -9.094 -6.054 1.00 91.06 275 LEU A C 1
ATOM 2211 O O . LEU A 1 275 ? 14.362 -9.636 -6.927 1.00 91.06 275 LEU A O 1
ATOM 2215 N N . LYS A 1 276 ? 14.864 -9.344 -4.756 1.00 91.88 276 LYS A N 1
ATOM 2216 C CA . LYS A 1 276 ? 13.823 -10.246 -4.256 1.00 91.88 276 LYS A CA 1
ATOM 2217 C C . LYS A 1 276 ? 12.422 -9.781 -4.658 1.00 91.88 276 LYS A C 1
ATOM 2219 O O . LYS A 1 276 ? 11.653 -10.593 -5.169 1.00 91.88 276 LYS A O 1
ATOM 2224 N N . LEU A 1 277 ? 12.124 -8.484 -4.536 1.00 92.75 277 LEU A N 1
ATOM 2225 C CA . LEU A 1 277 ? 10.867 -7.898 -5.013 1.00 92.75 277 LEU A CA 1
ATOM 2226 C C . LEU A 1 277 ? 10.638 -8.180 -6.506 1.00 92.75 277 LEU A C 1
ATOM 2228 O O . LEU A 1 277 ? 9.545 -8.596 -6.882 1.00 92.75 277 LEU A O 1
ATOM 2232 N N . CYS A 1 278 ? 11.650 -7.998 -7.360 1.00 91.94 278 CYS A N 1
ATOM 2233 C CA . CYS A 1 278 ? 11.532 -8.282 -8.795 1.00 91.94 278 CYS A CA 1
ATOM 2234 C C . CYS A 1 278 ? 11.183 -9.755 -9.059 1.00 91.94 278 CYS A C 1
ATOM 2236 O O . CYS A 1 278 ? 10.302 -10.050 -9.871 1.00 91.94 278 CYS A O 1
ATOM 2238 N N . ILE A 1 279 ? 11.842 -10.678 -8.353 1.00 89.38 279 ILE A N 1
ATOM 2239 C CA . ILE A 1 279 ? 11.583 -12.120 -8.455 1.00 89.38 279 ILE A CA 1
ATOM 2240 C C . ILE A 1 279 ? 10.153 -12.446 -8.003 1.00 89.38 279 ILE A C 1
ATOM 2242 O O . ILE A 1 279 ? 9.444 -13.192 -8.683 1.00 89.38 279 ILE A O 1
ATOM 2246 N N . ASP A 1 280 ? 9.718 -11.888 -6.876 1.00 90.50 280 ASP A N 1
ATOM 2247 C CA . ASP A 1 280 ? 8.408 -12.171 -6.293 1.00 90.50 280 ASP A CA 1
ATOM 2248 C C . ASP A 1 280 ? 7.266 -11.580 -7.131 1.00 90.50 280 ASP A C 1
ATOM 2250 O O . ASP A 1 280 ? 6.250 -12.249 -7.328 1.00 90.50 280 ASP A O 1
ATOM 2254 N N . VAL A 1 281 ? 7.450 -10.392 -7.719 1.00 89.56 281 VAL A N 1
ATOM 2255 C CA . VAL A 1 281 ? 6.519 -9.813 -8.705 1.00 89.56 281 VAL A CA 1
ATOM 2256 C C . VAL A 1 281 ? 6.380 -10.744 -9.911 1.00 89.56 281 VAL A C 1
ATOM 2258 O O . VAL A 1 281 ? 5.260 -11.110 -10.273 1.00 89.56 281 VAL A O 1
ATOM 2261 N N . GLY A 1 282 ? 7.494 -11.192 -10.499 1.00 86.50 282 GLY A N 1
ATOM 2262 C CA . GLY A 1 282 ? 7.473 -12.111 -11.641 1.00 86.50 282 GLY A CA 1
ATOM 2263 C C . GLY A 1 282 ? 6.764 -13.435 -11.332 1.00 86.50 282 GLY A C 1
ATOM 2264 O O . GLY A 1 282 ? 5.912 -13.877 -12.105 1.00 86.50 282 GLY A O 1
ATOM 2265 N N . LYS A 1 283 ? 7.049 -14.043 -10.171 1.00 86.56 283 LYS A N 1
ATOM 2266 C CA . LYS A 1 283 ? 6.372 -15.268 -9.707 1.00 86.56 283 LYS A CA 1
ATOM 2267 C C . LYS A 1 283 ? 4.877 -15.054 -9.495 1.00 86.56 283 LYS A C 1
ATOM 2269 O O . LYS A 1 283 ? 4.085 -15.854 -9.982 1.00 86.56 283 LYS A O 1
ATOM 2274 N N . THR A 1 284 ? 4.499 -13.983 -8.800 1.00 87.56 284 THR A N 1
ATOM 2275 C CA . THR A 1 284 ? 3.103 -13.695 -8.437 1.00 87.56 284 THR A CA 1
ATOM 2276 C C . THR A 1 284 ? 2.243 -13.516 -9.680 1.00 87.56 284 THR A C 1
ATOM 2278 O O . THR A 1 284 ? 1.228 -14.189 -9.835 1.00 87.56 284 THR A O 1
ATOM 2281 N N . TYR A 1 285 ? 2.667 -12.661 -10.612 1.00 85.12 285 TYR A N 1
ATOM 2282 C CA . TYR A 1 285 ? 1.905 -12.457 -11.840 1.00 85.12 285 TYR A CA 1
ATOM 2283 C C . TYR A 1 285 ? 1.986 -13.653 -12.795 1.00 85.12 285 TYR A C 1
ATOM 2285 O O . TYR A 1 285 ? 1.034 -13.901 -13.534 1.00 85.12 285 TYR A O 1
ATOM 2293 N N . GLY A 1 286 ? 3.071 -14.432 -12.747 1.00 83.38 286 GLY A N 1
ATOM 2294 C CA . GLY A 1 286 ? 3.143 -15.729 -13.417 1.00 83.38 286 GLY A CA 1
ATOM 2295 C C . GLY A 1 286 ? 2.050 -16.681 -12.928 1.00 83.38 286 GLY A C 1
ATOM 2296 O O . GLY A 1 286 ? 1.306 -17.213 -13.745 1.00 83.38 286 GLY A O 1
ATOM 2297 N N . MET A 1 287 ? 1.886 -16.814 -11.608 1.00 84.19 287 MET A N 1
ATOM 2298 C CA . MET A 1 287 ? 0.827 -17.627 -10.998 1.00 84.19 287 MET A CA 1
ATOM 2299 C C . MET A 1 287 ? -0.578 -17.126 -11.351 1.00 84.19 287 MET A C 1
ATOM 2301 O O . MET A 1 287 ? -1.432 -17.935 -11.687 1.00 84.19 287 MET A O 1
ATOM 2305 N N . ILE A 1 288 ? -0.819 -15.809 -11.316 1.00 83.12 288 ILE A N 1
ATOM 2306 C CA . ILE A 1 288 ? -2.130 -15.213 -11.648 1.00 83.12 288 ILE A CA 1
ATOM 2307 C C . ILE A 1 288 ? -2.564 -15.540 -13.086 1.00 83.12 288 ILE A C 1
ATOM 2309 O O . ILE A 1 288 ? -3.757 -15.664 -13.354 1.00 83.12 288 ILE A O 1
ATOM 2313 N N . HIS A 1 289 ? -1.611 -15.663 -14.011 1.00 83.06 289 HIS A N 1
ATOM 2314 C CA . HIS A 1 289 ? -1.877 -15.891 -15.433 1.00 83.06 289 HIS A CA 1
ATOM 2315 C C . HIS A 1 289 ? -1.529 -17.315 -15.906 1.00 83.06 289 HIS A C 1
ATOM 2317 O O . HIS A 1 289 ? -1.355 -17.522 -17.112 1.00 83.06 289 HIS A O 1
ATOM 2323 N N . ASP A 1 290 ? -1.398 -18.278 -14.983 1.00 80.25 290 ASP A N 1
ATOM 2324 C CA . ASP A 1 290 ? -1.043 -19.683 -15.254 1.00 80.25 290 ASP A CA 1
ATOM 2325 C C . ASP A 1 290 ? 0.208 -19.848 -16.143 1.00 80.25 290 ASP A C 1
ATOM 2327 O O . ASP A 1 290 ? 0.311 -20.744 -16.985 1.00 80.25 290 ASP A O 1
ATOM 2331 N N . GLN A 1 291 ? 1.186 -18.955 -15.976 1.00 74.06 291 GLN A N 1
ATOM 2332 C CA . GLN A 1 291 ? 2.472 -19.003 -16.666 1.00 74.06 291 GLN A CA 1
ATOM 2333 C C . GLN A 1 291 ? 3.528 -19.678 -15.777 1.00 74.06 291 GLN A C 1
ATOM 2335 O O . GLN A 1 291 ? 3.563 -19.438 -14.567 1.00 74.06 291 GLN A O 1
ATOM 2340 N N . PRO A 1 292 ? 4.440 -20.492 -16.347 1.00 66.00 292 PRO A N 1
ATOM 2341 C CA . PRO A 1 292 ? 5.513 -21.108 -15.576 1.00 66.00 292 PRO A CA 1
ATOM 2342 C C . PRO A 1 292 ? 6.376 -20.040 -14.899 1.00 66.00 292 PRO A C 1
ATOM 2344 O O . PRO A 1 292 ? 6.736 -19.034 -15.516 1.00 66.00 292 PRO A O 1
ATOM 2347 N N . SER A 1 293 ? 6.731 -20.278 -13.632 1.00 58.88 293 SER A N 1
ATOM 2348 C CA . SER A 1 293 ? 7.616 -19.394 -12.873 1.00 58.88 293 SER A CA 1
ATOM 2349 C C . SER A 1 293 ? 8.944 -19.250 -13.612 1.00 58.88 293 SER A C 1
ATOM 2351 O O . SER A 1 293 ? 9.685 -20.226 -13.759 1.00 58.88 293 SER A O 1
ATOM 2353 N N . ARG A 1 294 ? 9.253 -18.045 -14.089 1.00 60.81 294 ARG A N 1
ATOM 2354 C CA . ARG A 1 294 ? 10.502 -17.786 -14.806 1.00 60.81 294 ARG A CA 1
ATOM 2355 C C . ARG A 1 294 ? 11.609 -17.523 -13.792 1.00 60.81 294 ARG A C 1
ATOM 2357 O O . ARG A 1 294 ? 11.491 -16.636 -12.954 1.00 60.81 294 ARG A O 1
ATOM 2364 N N . SER A 1 295 ? 12.652 -18.349 -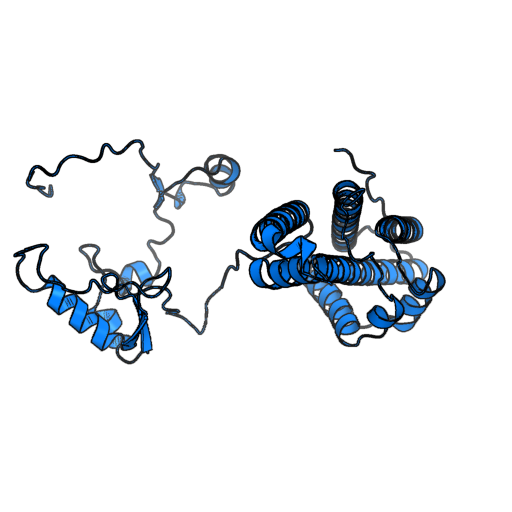13.829 1.00 52.59 295 SER A N 1
ATOM 2365 C CA . SER A 1 295 ? 13.735 -18.350 -12.840 1.00 52.59 295 SER A CA 1
ATOM 2366 C C . SER A 1 295 ? 14.957 -17.523 -13.244 1.00 52.59 295 SER A C 1
ATOM 2368 O O . SER A 1 295 ? 15.809 -17.283 -12.394 1.00 52.59 295 SER A O 1
ATOM 2370 N N . SER A 1 296 ? 15.081 -17.109 -14.511 1.00 56.59 296 SER A N 1
ATOM 2371 C CA . SER A 1 296 ? 16.229 -16.329 -14.988 1.00 56.59 296 SER A CA 1
ATOM 2372 C C . SER A 1 296 ? 15.853 -14.862 -15.159 1.00 56.59 296 SER A C 1
ATOM 2374 O O . SER A 1 296 ? 15.203 -14.483 -16.128 1.00 56.59 296 SER A O 1
ATOM 2376 N N . TYR A 1 297 ? 16.283 -14.044 -14.210 1.00 65.06 297 TYR A N 1
ATOM 2377 C CA . TYR A 1 297 ? 16.237 -12.594 -14.305 1.00 65.06 297 TYR A CA 1
ATOM 2378 C C . TYR A 1 297 ? 17.636 -12.099 -14.690 1.00 65.06 297 TYR A C 1
ATOM 2380 O O . TYR A 1 297 ? 18.589 -12.325 -13.944 1.00 65.06 297 TYR A O 1
ATOM 2388 N N . GLU A 1 298 ? 17.775 -11.460 -15.857 1.00 74.69 298 GLU A N 1
ATOM 2389 C CA . GLU A 1 298 ? 19.023 -10.803 -16.285 1.00 74.69 298 GLU A CA 1
ATOM 2390 C C . GLU A 1 298 ? 19.205 -9.485 -15.517 1.00 74.69 298 GLU A C 1
ATOM 2392 O O . GLU A 1 298 ? 19.076 -8.390 -16.064 1.00 74.69 298 GLU A O 1
ATOM 2397 N N . HIS A 1 299 ? 19.448 -9.602 -14.211 1.00 83.31 299 HIS A N 1
ATOM 2398 C CA . HIS A 1 299 ? 19.474 -8.463 -13.302 1.00 83.31 299 HIS A CA 1
ATOM 2399 C C . HIS A 1 299 ? 20.523 -7.422 -13.694 1.00 83.31 299 HIS A C 1
ATOM 2401 O O . HIS A 1 299 ? 20.210 -6.238 -13.711 1.00 83.31 299 HIS A O 1
ATOM 2407 N N . GLU A 1 300 ? 21.734 -7.865 -14.039 1.00 88.31 300 GLU A N 1
ATOM 2408 C CA . GLU A 1 300 ? 22.849 -6.981 -14.400 1.00 88.31 300 GLU A CA 1
ATOM 2409 C C . GLU A 1 300 ? 22.531 -6.165 -15.660 1.00 88.31 300 GLU A C 1
ATOM 2411 O O . GLU A 1 300 ? 22.665 -4.946 -15.649 1.00 88.31 300 GLU A O 1
ATOM 2416 N N . ALA A 1 301 ? 21.995 -6.808 -16.705 1.00 91.06 301 ALA A N 1
ATOM 2417 C CA . ALA A 1 301 ? 21.608 -6.120 -17.935 1.00 91.06 301 ALA A CA 1
ATOM 2418 C C . ALA A 1 301 ? 20.481 -5.101 -17.705 1.00 91.06 301 ALA A C 1
ATOM 2420 O O . ALA A 1 301 ? 20.485 -4.031 -18.310 1.00 91.06 301 ALA A O 1
ATOM 2421 N N . PHE A 1 302 ? 19.527 -5.412 -16.819 1.00 92.31 302 PHE A N 1
ATOM 2422 C CA . PHE A 1 302 ? 18.491 -4.459 -16.424 1.00 92.31 302 PHE A CA 1
ATOM 2423 C C . PHE A 1 302 ? 19.072 -3.277 -15.636 1.00 92.31 302 PHE A C 1
ATOM 2425 O O . PHE A 1 302 ? 18.695 -2.138 -15.893 1.00 92.31 302 PHE A O 1
ATOM 2432 N N . ILE A 1 303 ? 19.996 -3.520 -14.701 1.00 93.00 303 ILE A N 1
ATOM 2433 C CA . ILE A 1 303 ? 20.665 -2.449 -13.948 1.00 93.00 303 ILE A CA 1
ATOM 2434 C C . ILE A 1 303 ? 21.397 -1.509 -14.906 1.00 93.00 303 ILE A C 1
ATOM 2436 O O . ILE A 1 303 ? 21.189 -0.299 -14.830 1.00 93.00 303 ILE A O 1
ATOM 2440 N N . ASP A 1 304 ? 22.202 -2.054 -15.818 1.00 93.19 304 ASP A N 1
ATOM 2441 C CA . ASP A 1 304 ? 22.952 -1.268 -16.800 1.00 93.19 304 ASP A CA 1
ATOM 2442 C C . ASP A 1 304 ? 22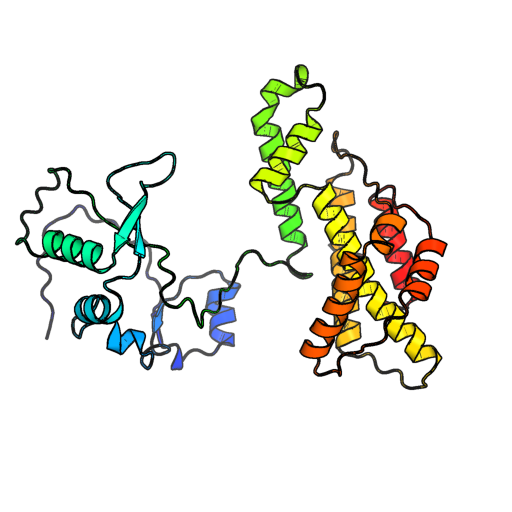.015 -0.423 -17.672 1.00 93.19 304 ASP A C 1
ATOM 2444 O O . ASP A 1 304 ? 22.242 0.768 -17.871 1.00 93.19 304 ASP A O 1
ATOM 2448 N N . GLU A 1 305 ? 20.913 -1.020 -18.129 1.00 94.38 305 GLU A N 1
ATOM 2449 C CA . GLU A 1 305 ? 19.880 -0.357 -18.924 1.00 94.38 305 GLU A CA 1
ATOM 2450 C C . GLU A 1 305 ? 19.218 0.817 -18.177 1.00 94.38 305 GLU A C 1
ATOM 2452 O O . GLU A 1 305 ? 18.943 1.854 -18.787 1.00 94.38 305 GLU A O 1
ATOM 2457 N N . ILE A 1 306 ? 18.969 0.689 -16.867 1.00 95.00 306 ILE A N 1
ATOM 2458 C CA . ILE A 1 306 ? 18.420 1.785 -16.056 1.00 95.00 306 ILE A CA 1
ATOM 2459 C C . ILE A 1 306 ? 19.482 2.856 -15.777 1.00 95.00 306 ILE A C 1
ATOM 2461 O O . ILE A 1 306 ? 19.191 4.050 -15.889 1.00 95.00 306 ILE A O 1
ATOM 2465 N N . LEU A 1 307 ? 20.708 2.457 -15.431 1.00 94.62 307 LEU A N 1
ATOM 2466 C CA . LEU A 1 307 ? 21.786 3.384 -15.079 1.00 94.62 307 LEU A CA 1
ATOM 2467 C C . LEU A 1 307 ? 22.341 4.160 -16.284 1.00 94.62 307 LEU A C 1
ATOM 2469 O O . LEU A 1 307 ? 22.878 5.250 -16.080 1.00 94.62 307 LEU A O 1
ATOM 2473 N N . ASP A 1 308 ? 22.157 3.670 -17.515 1.00 94.44 308 ASP A N 1
ATOM 2474 C CA . ASP A 1 308 ? 22.451 4.413 -18.754 1.00 94.44 308 ASP A CA 1
ATOM 2475 C C . ASP A 1 308 ? 21.588 5.681 -18.891 1.00 94.44 308 ASP A C 1
ATOM 2477 O O . ASP A 1 308 ? 22.051 6.702 -19.400 1.00 94.44 308 ASP A O 1
ATOM 2481 N N . TYR A 1 309 ? 20.352 5.666 -18.371 1.00 93.06 309 TYR A N 1
ATOM 2482 C CA . TYR A 1 309 ? 19.527 6.878 -18.303 1.00 93.06 309 TYR A CA 1
ATOM 2483 C C . TYR A 1 309 ? 20.069 7.875 -17.268 1.00 93.06 309 TYR A C 1
ATOM 2485 O O . TYR A 1 309 ? 20.097 9.084 -17.507 1.00 93.06 309 TYR A O 1
ATOM 2493 N N . GLY A 1 310 ? 20.473 7.378 -16.099 1.00 92.44 310 GLY A N 1
ATOM 2494 C CA . GLY A 1 310 ? 21.022 8.186 -15.017 1.00 92.44 310 GLY A CA 1
ATOM 2495 C C . GLY A 1 310 ? 21.004 7.467 -13.671 1.00 92.44 310 GLY A C 1
ATOM 2496 O O . GLY A 1 310 ? 20.317 6.470 -13.481 1.00 92.44 310 GLY A O 1
ATOM 2497 N N . SER A 1 311 ? 21.753 8.000 -12.703 1.00 89.69 311 SER A N 1
ATOM 2498 C CA . SER A 1 311 ? 21.870 7.418 -11.357 1.00 89.69 311 SER A CA 1
ATOM 2499 C C . SER A 1 311 ? 20.922 8.023 -10.321 1.00 89.69 311 SER A C 1
ATOM 2501 O O . SER A 1 311 ? 20.813 7.491 -9.220 1.00 89.69 311 SER A O 1
ATOM 2503 N N . HIS A 1 312 ? 20.245 9.128 -10.642 1.00 90.19 312 HIS A N 1
ATOM 2504 C CA . HIS A 1 312 ? 19.401 9.862 -9.700 1.00 90.19 312 HIS A CA 1
ATOM 2505 C C . HIS A 1 312 ? 18.125 10.369 -10.367 1.00 90.19 312 HIS A C 1
ATOM 2507 O O . HIS A 1 312 ? 18.142 10.793 -11.523 1.00 90.19 312 HIS A O 1
ATOM 2513 N N . ILE A 1 313 ? 17.039 10.398 -9.597 1.00 88.62 313 ILE A N 1
ATOM 2514 C CA . ILE A 1 313 ? 15.815 11.133 -9.919 1.00 88.62 313 ILE A CA 1
ATOM 2515 C C . ILE A 1 313 ? 15.683 12.253 -8.891 1.00 88.62 313 ILE A C 1
ATOM 2517 O O . ILE A 1 313 ? 15.528 11.964 -7.709 1.00 88.62 313 ILE A O 1
ATOM 2521 N N . VAL A 1 314 ? 15.775 13.509 -9.337 1.00 86.81 314 VAL A N 1
ATOM 2522 C CA . VAL A 1 314 ? 15.917 14.695 -8.462 1.00 86.81 314 VAL A CA 1
ATOM 2523 C C . VAL A 1 314 ? 14.660 15.568 -8.371 1.00 86.81 314 VAL A C 1
ATOM 2525 O O . VAL A 1 314 ? 14.655 16.587 -7.681 1.00 86.81 314 VAL A O 1
ATOM 2528 N N . SER A 1 315 ? 13.588 15.184 -9.064 1.00 86.25 315 SER A N 1
ATOM 2529 C CA . SER A 1 315 ? 12.272 15.805 -8.933 1.00 86.25 315 SER A CA 1
ATOM 2530 C C . SER A 1 315 ? 11.160 14.845 -9.365 1.00 86.25 315 SER A C 1
ATOM 2532 O O . SER A 1 315 ? 11.403 13.900 -10.122 1.00 86.25 315 SER A O 1
ATOM 2534 N N . THR A 1 316 ? 9.921 15.116 -8.953 1.00 86.12 316 THR A N 1
ATOM 2535 C CA . THR A 1 316 ? 8.745 14.371 -9.425 1.00 86.12 316 THR A CA 1
ATOM 2536 C C . THR A 1 316 ? 8.544 14.576 -10.939 1.00 86.12 316 THR A C 1
ATOM 2538 O O . THR A 1 316 ? 8.299 13.603 -11.654 1.00 86.12 316 THR A O 1
ATOM 2541 N N . LYS A 1 317 ? 8.818 15.776 -11.486 1.00 88.06 317 LYS A N 1
ATOM 2542 C CA . LYS A 1 317 ? 8.931 16.017 -12.947 1.00 88.06 317 LYS A CA 1
ATOM 2543 C C . LYS A 1 317 ? 9.930 15.083 -13.629 1.00 88.06 317 LYS A C 1
ATOM 2545 O O . LYS A 1 317 ? 9.641 14.563 -14.708 1.00 88.06 317 LYS A O 1
ATOM 2550 N N . ASP A 1 318 ? 11.106 14.881 -13.042 1.00 89.12 318 ASP A N 1
ATOM 2551 C CA . ASP A 1 318 ? 12.112 13.980 -13.610 1.00 89.12 318 ASP A CA 1
ATOM 2552 C C . ASP A 1 318 ? 11.681 12.520 -13.502 1.00 89.12 318 ASP A C 1
ATOM 2554 O O . ASP A 1 318 ? 11.957 11.748 -14.420 1.00 89.12 318 ASP A O 1
ATOM 2558 N N . PHE A 1 319 ? 10.922 12.157 -12.463 1.00 91.06 319 PHE A N 1
ATOM 2559 C CA . PHE A 1 319 ? 10.323 10.831 -12.372 1.00 91.06 319 PHE A CA 1
ATOM 2560 C C . PHE A 1 319 ? 9.292 10.596 -13.486 1.00 91.06 319 PHE A C 1
ATOM 2562 O O . PHE A 1 319 ? 9.323 9.555 -14.138 1.00 91.06 319 PHE A O 1
ATOM 2569 N N . VAL A 1 320 ? 8.430 11.575 -13.792 1.00 91.25 320 VAL A N 1
ATOM 2570 C CA . VAL A 1 320 ? 7.492 11.474 -14.929 1.00 91.25 320 VAL A CA 1
ATOM 2571 C C . VAL A 1 320 ? 8.248 11.272 -16.246 1.00 91.25 320 VAL A C 1
ATOM 2573 O O . VAL A 1 320 ? 7.890 10.383 -17.018 1.00 91.25 320 VAL A O 1
ATOM 2576 N N . LYS A 1 321 ? 9.323 12.038 -16.491 1.00 92.62 321 LYS A N 1
ATOM 2577 C CA . LYS A 1 321 ? 10.161 11.877 -17.696 1.00 92.62 321 LYS A CA 1
ATOM 2578 C C . LYS A 1 321 ? 10.815 10.498 -17.764 1.00 92.62 321 LYS A C 1
ATOM 2580 O O . LYS A 1 321 ? 10.841 9.899 -18.834 1.00 92.62 321 LYS A O 1
ATOM 2585 N N . PHE A 1 322 ? 11.318 10.002 -16.635 1.00 93.94 322 PHE A N 1
ATOM 2586 C CA . PHE A 1 322 ? 11.918 8.674 -16.520 1.00 93.94 322 PHE A CA 1
ATOM 2587 C C . PHE A 1 322 ? 10.910 7.574 -16.877 1.00 93.94 322 PHE A C 1
ATOM 2589 O O . PHE A 1 322 ? 11.201 6.709 -17.704 1.00 93.94 322 PHE A O 1
ATOM 2596 N N . ILE A 1 323 ? 9.692 7.656 -16.330 1.00 94.06 323 ILE A N 1
ATOM 2597 C CA . ILE A 1 323 ? 8.594 6.735 -16.650 1.00 94.06 323 ILE A CA 1
ATOM 2598 C C . ILE A 1 323 ? 8.262 6.787 -18.146 1.00 94.06 323 ILE A C 1
ATOM 2600 O O . ILE A 1 323 ? 8.199 5.743 -18.798 1.00 94.06 323 ILE A O 1
ATOM 2604 N N . ASP A 1 324 ? 8.081 7.991 -18.696 1.00 94.06 324 ASP A N 1
ATOM 2605 C CA . ASP A 1 324 ? 7.731 8.199 -20.105 1.00 94.06 324 ASP A CA 1
ATOM 2606 C C . ASP A 1 324 ? 8.807 7.662 -21.056 1.00 94.06 324 ASP A C 1
ATOM 2608 O O . ASP A 1 324 ? 8.477 7.014 -22.053 1.00 94.06 324 ASP A O 1
ATOM 2612 N N . PHE A 1 325 ? 10.085 7.874 -20.731 1.00 94.94 325 PHE A N 1
ATOM 2613 C CA . PHE A 1 325 ? 11.214 7.374 -21.510 1.00 94.94 325 PHE A CA 1
ATOM 2614 C C . PHE A 1 325 ? 11.189 5.848 -21.626 1.00 94.94 325 PHE A C 1
ATOM 2616 O O . PHE A 1 325 ? 11.193 5.316 -22.738 1.00 94.94 325 PHE A O 1
ATOM 2623 N N . PHE A 1 326 ? 11.116 5.135 -20.499 1.00 94.62 326 PHE A N 1
ATOM 2624 C CA . PHE A 1 326 ? 11.172 3.673 -20.504 1.00 94.62 326 PHE A CA 1
ATOM 2625 C C . PHE A 1 326 ? 9.897 3.030 -21.050 1.00 94.62 326 PHE A C 1
ATOM 2627 O O . PHE A 1 326 ? 9.973 2.052 -21.796 1.00 94.62 326 PHE A O 1
ATOM 2634 N N . CYS A 1 327 ? 8.726 3.607 -20.767 1.00 91.06 327 CYS A N 1
ATOM 2635 C CA . CYS A 1 327 ? 7.481 3.135 -21.367 1.00 91.06 327 CYS A CA 1
ATOM 2636 C C . CYS A 1 327 ? 7.516 3.280 -22.895 1.00 91.06 327 CYS A C 1
ATOM 2638 O O . CYS A 1 327 ? 7.162 2.339 -23.604 1.00 91.06 327 CYS A O 1
ATOM 2640 N N . HIS A 1 328 ? 8.021 4.405 -23.413 1.00 90.69 328 HIS A N 1
ATOM 2641 C CA . HIS A 1 328 ? 8.203 4.592 -24.851 1.00 90.69 328 HIS A CA 1
ATOM 2642 C C . HIS A 1 328 ? 9.241 3.623 -25.438 1.00 90.69 328 HIS A C 1
ATOM 2644 O O . HIS A 1 328 ? 8.970 2.989 -26.460 1.00 90.69 328 HIS A O 1
ATOM 2650 N N . LYS A 1 329 ? 10.401 3.461 -24.782 1.00 90.31 329 LYS A N 1
ATOM 2651 C CA . LYS A 1 329 ? 11.496 2.578 -25.225 1.00 90.31 329 LYS A CA 1
ATOM 2652 C C . LYS A 1 329 ? 11.042 1.126 -25.393 1.00 90.31 329 LYS A C 1
ATOM 2654 O O . LYS A 1 329 ? 1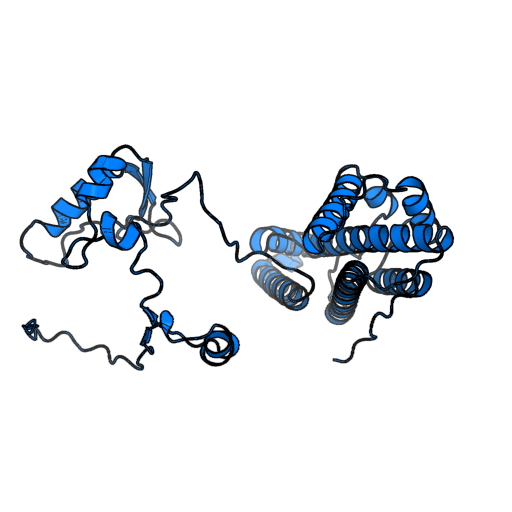1.441 0.473 -26.356 1.00 90.31 329 LYS A O 1
ATOM 2659 N N . PHE A 1 330 ? 10.170 0.644 -24.507 1.00 87.31 330 PHE A N 1
ATOM 2660 C CA . PHE A 1 330 ? 9.629 -0.718 -24.563 1.00 87.31 330 PHE A CA 1
ATOM 2661 C C . PHE A 1 330 ? 8.272 -0.828 -25.272 1.00 87.31 330 PHE A C 1
ATOM 2663 O O . PHE A 1 330 ? 7.626 -1.871 -25.205 1.00 87.31 330 PHE A O 1
ATOM 2670 N N . GLY A 1 331 ? 7.837 0.218 -25.986 1.00 81.81 331 GLY A N 1
ATOM 2671 C CA . GLY A 1 331 ? 6.622 0.181 -26.805 1.00 81.81 331 GLY A CA 1
ATOM 2672 C C . GLY A 1 331 ? 5.320 0.083 -26.004 1.00 81.81 331 GLY A C 1
ATOM 2673 O O . GLY A 1 331 ? 4.308 -0.376 -26.534 1.00 81.81 331 GLY A O 1
ATOM 2674 N N . LEU A 1 332 ? 5.328 0.501 -24.738 1.00 83.06 332 LEU A N 1
ATOM 2675 C CA . LEU A 1 332 ? 4.144 0.537 -23.889 1.00 83.06 332 LEU A CA 1
ATOM 2676 C C . LEU A 1 332 ? 3.332 1.804 -24.173 1.00 83.06 332 LEU A C 1
ATOM 2678 O O . LEU A 1 332 ? 3.836 2.925 -24.078 1.00 83.06 332 LEU A O 1
ATOM 2682 N N . ILE A 1 333 ? 2.044 1.636 -24.478 1.00 71.81 333 ILE A N 1
ATOM 2683 C CA . ILE A 1 333 ? 1.117 2.763 -24.608 1.00 71.81 333 ILE A CA 1
ATOM 2684 C C . ILE A 1 333 ? 0.622 3.121 -23.211 1.00 71.81 333 ILE A C 1
ATOM 2686 O O . ILE A 1 333 ? -0.342 2.543 -22.711 1.00 71.81 333 ILE A O 1
ATOM 2690 N N . VAL A 1 334 ? 1.278 4.091 -22.586 1.00 65.25 334 VAL A N 1
ATOM 2691 C CA . VAL A 1 334 ? 0.768 4.704 -21.363 1.00 65.25 334 VAL A CA 1
ATOM 2692 C C . VAL A 1 334 ? -0.076 5.910 -21.756 1.00 65.25 334 VAL A C 1
ATOM 2694 O O . VAL A 1 334 ? 0.413 6.843 -22.394 1.00 65.25 334 VAL A O 1
ATOM 2697 N N . GLN A 1 335 ? -1.370 5.873 -21.432 1.00 60.69 335 GLN A N 1
ATOM 2698 C CA . GLN A 1 335 ? -2.287 6.965 -21.755 1.00 60.69 335 GLN A CA 1
ATOM 2699 C C . GLN A 1 335 ? -1.809 8.269 -21.098 1.00 60.69 335 GLN A C 1
ATOM 2701 O O . GLN A 1 335 ? -1.537 8.312 -19.894 1.00 60.69 335 GLN A O 1
ATOM 2706 N N . LYS A 1 336 ? -1.720 9.344 -21.891 1.00 53.84 336 LYS A N 1
ATOM 2707 C CA . LYS A 1 336 ? -1.645 10.704 -21.348 1.00 53.84 336 LYS A CA 1
ATOM 2708 C C . LYS A 1 336 ? -2.985 10.989 -20.672 1.00 53.84 336 LYS A C 1
ATOM 2710 O O . LYS A 1 336 ? -4.016 10.678 -21.253 1.00 53.84 336 LYS A O 1
ATOM 2715 N N . ALA A 1 337 ? -2.935 11.489 -19.441 1.00 42.81 337 ALA A N 1
ATOM 2716 C CA . ALA A 1 337 ? -4.091 11.675 -18.572 1.00 42.81 337 ALA A CA 1
ATOM 2717 C C . ALA A 1 337 ? -5.255 12.371 -19.300 1.00 42.81 337 ALA A C 1
ATOM 2719 O O . ALA A 1 337 ? -5.099 13.493 -19.777 1.00 42.81 337 ALA A O 1
ATOM 2720 N N . GLU A 1 338 ? -6.406 11.705 -19.368 1.00 32.50 338 GLU A N 1
ATOM 2721 C CA . GLU A 1 338 ? -7.692 12.393 -19.434 1.00 32.50 338 GLU A CA 1
ATOM 2722 C C . GLU A 1 338 ? -8.203 12.457 -17.992 1.00 32.50 338 GLU A C 1
ATOM 2724 O O . GLU A 1 338 ? -8.230 11.433 -17.301 1.00 32.50 338 GLU A O 1
ATOM 2729 N N . PHE A 1 339 ? -8.468 13.680 -17.531 1.00 41.78 339 PHE A N 1
ATOM 2730 C CA . PHE A 1 339 ? -9.042 13.980 -16.221 1.00 41.78 339 PHE A CA 1
ATOM 2731 C C . PHE A 1 339 ? -10.547 13.738 -16.216 1.00 41.78 339 PHE A C 1
ATOM 2733 O O . PHE A 1 339 ? -11.194 14.100 -17.229 1.00 41.78 339 PHE A O 1
#

Organism: NCBI:txid586396

Foldseek 3Di:
DDDDDDDDDDPDDDPPDDAAEDAVVPADPVNCCVVPVVVVGGHHYDNPCCPPVCVVQQADPVGHGPLVSCCVPFQAPKFWKFQPLADDPPGGDIDIDGSVVVSVLVCVVVVPPDPPPVPPSDTDIGGPPPPPCPPDDDDPDPPDDALVCVQVLVVVLVVLLVVLLVVCVVCVVVDPQSLVSSQVSSCVPSVHGPQRVLLVLVLLLLLLLLVLVVVLVVVVVDVDDDCAPLNVRSLSRLLSSLVVLVVCCVVCVPDPRDPWRKDFQLVLLPDPVSVVSSLVSQQVSCVVRVHPRDDDRPSVVSSVVLCVVHGIDGHSVSVSVSSVVSCVVSVRDRDDDDD

InterPro domains:
  IPR050910 JMJD6 family arginine demethylases/lysyl-hydroxylases [PTHR12480] (20-134)

Radius of gyration: 28.3 Å; chains: 1; bounding box: 70×58×74 Å

pLDDT: mean 81.7, std 17.08, range [28.52, 96.88]

Sequence (339 aa):
MEAFWSEESTMGLQIGGEIEKVDGNQLSYNEFAEKYLAKNFPVVLTGLMDDWRACKNWVTEDGRPNLEFFSTHFAESTVQVADCGTREFTDQKRIEMTVAQFIDQWVNQNGAGGSSTVGSGQSVLYLKDWHFVKEDTISINHNWFNGHNLSWVFDLLLRDYKEAQEYIEDIRDISDDFEGLCQRNLAANTGMNFVDFSNFLLRLFLANLAQVFHQYTDSKTSSVSSSSQLTQHFTFNLSAIRRIVVKVEESMDGLAGYPGFSINLKDTLEDPEFLKLCIDVGKTYGMIHDQPSRSSYEHEAFIDEILDYGSHIVSTKDFVKFIDFFCHKFGLIVQKAEF

Secondary structure (DSSP, 8-state):
-------------------EEEEGGG--HHHHIIIIITTT--EEEESSSTT-HHHHHSB-TTSSB-HHHHHHHHTT-EEEEEEEEEEETTEEEEEEEEHHHHHHHHHHHHHS-----TTS-PPPEEE------SSS-----S----TTTHHHHHHHHHHHHHHHHHHTGGGGGG-TTHHHHHHHHHHHHHS--HHHHHHHHHHHHHHHHHHHHHHHHHHHHSS-----HHHHHHHHHHHHHHHHHHHHHHHHTT-TT-----EEHHHHHS-HHHHHHHHHHHHHHHHHTT--------HHHHHHHHHHH-SEE-SHHHHHHHHHHHHHHTT--PPPPP-